Protein AF-Q9FUL2-F1 (afdb_monomer_lite)

Organism: Prunus avium (NCBI:txid42229)

InterPro domains:
  IPR005788 Protein disulfide-isomerase, thioredoxin-like domain [TIGR01126] (1-83)
  IPR011679 Endoplasmic reticulum resident protein 29, C-terminal [PF07749] (99-192)
  IPR011679 Endoplasmic reticulum resident protein 29, C-terminal [cd00238] (101-192)
  IPR013766 Thioredoxin domain [PF00085] (1-81)
  IPR013766 Thioredoxin domain [PS51352] (1-85)
  IPR036249 Thioredoxin-like superfamily [SSF52833] (1-86)
  IPR036356 Endoplasmic reticulum resident protein 29, C-terminal domain superfamily [G3DSA:1.20.1150.12] (98-196)
  IPR036356 Endoplasmic reticulum resident protein 29, C-terminal domain superfamily [SSF47933] (98-193)
  IPR051063 Protein Disulfide Isomerase [PTHR45672] (1-176)

Radius of gyration: 21.25 Å; chains: 1; bounding box: 51×31×60 Å

Secondary structure (DSSP, 8-state):
-EE-TT-HHHHHHHHHHHHHHHHTTT-TT-----EETTT-HHHHHHTT--SSSB-EE--TTSPPEE--S-SSHHHHHHHHHHHHT--B-TTSPBPTTTT--HHHHHHHHHHHHS-HHHHHHHHHHHHHHHHT--HHHHHHHHHHHHHHHHHHHH-TTHHHHHHHHHHHHHTS---HHHHHHHHHHHHHHHHHHTT-

Foldseek 3Di:
DAAAPPDPVCVVLVVLLVLLCQLCVVPPQDDRDYDPCVVVVVVCVVLVPPDPPWDWDDPPPDRIDGDPWDSGNQRSQVVCCVRVVAATDSNNAHDLCGLDDPVCLVLLLVLLPDDLVVNVVSLVVLVVVLVPDDDSNVVSSVLLNVLSVCCSVPHLCVLVVLLVVLVVVLVDDDDRVVSNVSSSSNSSSCSNVVSD

pLDDT: mean 94.97, std 5.83, range [38.78, 98.56]

Structure (mmCIF, N/CA/C/O backbone):
data_AF-Q9FUL2-F1
#
_entry.id   AF-Q9FUL2-F1
#
loop_
_atom_site.group_PDB
_atom_site.id
_atom_site.type_symbol
_atom_site.label_atom_id
_atom_site.label_alt_id
_atom_site.label_comp_id
_atom_site.label_asym_id
_atom_site.label_entity_id
_atom_site.l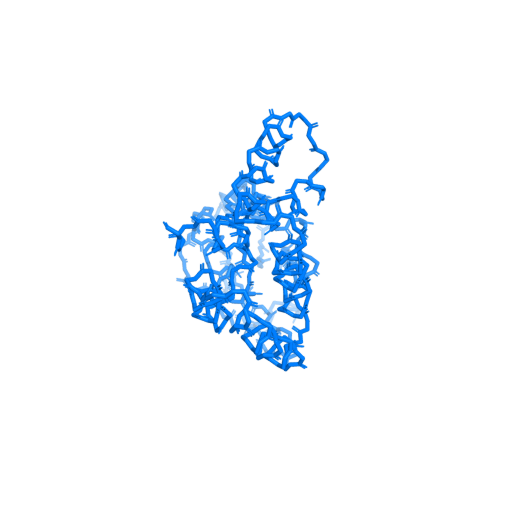abel_seq_id
_atom_site.pdbx_PDB_ins_code
_atom_site.Cartn_x
_atom_site.Cartn_y
_atom_site.Cartn_z
_atom_site.occupancy
_atom_site.B_iso_or_equiv
_atom_site.auth_seq_id
_atom_site.auth_comp_id
_atom_site.auth_asym_id
_atom_site.auth_atom_id
_atom_site.pdbx_PDB_model_num
ATOM 1 N N . GLU A 1 1 ? 12.579 -1.384 -15.206 1.00 97.06 1 GLU A N 1
ATOM 2 C CA . GLU A 1 1 ? 12.665 -1.511 -16.674 1.00 97.06 1 GLU A CA 1
ATOM 3 C C . GLU A 1 1 ? 14.111 -1.378 -17.130 1.00 97.06 1 GLU A C 1
ATOM 5 O O . GLU A 1 1 ? 14.753 -0.379 -16.838 1.00 97.06 1 GLU A O 1
ATOM 10 N N . PHE A 1 2 ? 14.626 -2.369 -17.847 1.00 98.31 2 PHE A N 1
ATOM 11 C CA . PHE A 1 2 ? 15.844 -2.230 -18.639 1.00 98.31 2 PHE A CA 1
ATOM 12 C C . PHE A 1 2 ? 15.426 -1.845 -20.058 1.00 98.31 2 PHE A C 1
ATOM 14 O O . PHE A 1 2 ? 14.729 -2.620 -20.721 1.00 98.31 2 PHE A O 1
ATOM 21 N N . TYR A 1 3 ? 15.798 -0.644 -20.495 1.00 98.38 3 TYR A N 1
ATOM 22 C CA . TYR A 1 3 ? 15.361 -0.057 -21.762 1.00 98.38 3 TYR A CA 1
ATOM 23 C C . TYR A 1 3 ? 16.545 0.355 -22.640 1.00 98.38 3 TYR A C 1
ATOM 25 O O . TYR A 1 3 ? 17.685 0.399 -22.182 1.00 98.38 3 TYR A O 1
ATOM 33 N N . ALA A 1 4 ? 16.248 0.695 -23.896 1.00 98.06 4 ALA A N 1
ATOM 34 C CA . ALA A 1 4 ? 17.170 1.382 -24.796 1.00 98.06 4 ALA A CA 1
ATOM 35 C C . ALA A 1 4 ? 16.468 2.584 -25.464 1.00 98.06 4 ALA A C 1
ATOM 37 O O . ALA A 1 4 ? 15.310 2.444 -25.877 1.00 98.06 4 ALA A O 1
ATOM 38 N N . PRO A 1 5 ? 17.127 3.751 -25.628 1.00 96.81 5 PRO A N 1
ATOM 39 C CA . PRO A 1 5 ? 16.504 4.968 -26.170 1.00 96.81 5 PRO A CA 1
ATOM 40 C C . PRO A 1 5 ? 15.946 4.840 -27.593 1.00 96.81 5 PRO A C 1
ATOM 42 O O . PRO A 1 5 ? 15.071 5.606 -27.995 1.00 96.81 5 PRO A O 1
ATOM 45 N N . TRP A 1 6 ? 16.451 3.893 -28.381 1.00 97.12 6 TRP A N 1
ATOM 46 C CA . TRP A 1 6 ? 16.014 3.647 -29.756 1.00 97.12 6 TRP A CA 1
ATOM 47 C C . TRP A 1 6 ? 14.892 2.603 -29.862 1.00 97.12 6 TRP A C 1
ATOM 49 O O . TRP A 1 6 ? 14.252 2.513 -30.908 1.00 97.12 6 TRP A O 1
ATOM 59 N N . CYS A 1 7 ? 14.600 1.847 -28.800 1.00 97.94 7 CYS A N 1
ATOM 60 C CA . CYS A 1 7 ? 13.628 0.757 -28.847 1.00 97.94 7 CYS A CA 1
ATOM 61 C C . CYS A 1 7 ? 12.180 1.281 -28.880 1.00 97.94 7 CYS A C 1
ATOM 63 O O . CYS A 1 7 ? 11.713 1.937 -27.946 1.00 97.94 7 CYS A O 1
ATOM 65 N N . GLY A 1 8 ? 11.441 0.955 -29.946 1.00 98.00 8 GLY A N 1
ATOM 66 C CA . GLY A 1 8 ? 10.037 1.351 -30.109 1.00 98.00 8 GLY A CA 1
ATOM 67 C C . GLY A 1 8 ? 9.116 0.797 -29.017 1.00 98.00 8 GLY A C 1
ATOM 68 O O . GLY A 1 8 ? 8.269 1.526 -28.507 1.00 98.00 8 GLY A O 1
ATOM 69 N N . HIS A 1 9 ? 9.325 -0.452 -28.587 1.00 97.38 9 HIS A N 1
ATOM 70 C CA . HIS A 1 9 ? 8.546 -1.056 -27.500 1.00 97.38 9 HIS A CA 1
ATOM 71 C C . HIS A 1 9 ? 8.803 -0.377 -26.147 1.00 97.38 9 HIS A C 1
ATOM 73 O O . HIS A 1 9 ? 7.862 -0.201 -25.380 1.00 97.38 9 HIS A O 1
ATOM 79 N N . CYS A 1 10 ? 10.039 0.060 -25.870 1.00 97.88 10 CYS A N 1
ATOM 80 C CA . CYS A 1 10 ? 10.353 0.855 -24.677 1.00 97.88 10 CYS A CA 1
ATOM 81 C C . CYS A 1 10 ? 9.621 2.199 -24.704 1.00 97.88 10 CYS A C 1
ATOM 83 O O . CYS A 1 10 ? 8.954 2.567 -23.743 1.00 97.88 10 CYS A O 1
ATOM 85 N N . LYS A 1 11 ? 9.677 2.909 -25.838 1.00 98.12 11 LYS A N 1
ATOM 86 C CA . LYS A 1 11 ? 8.962 4.184 -26.007 1.00 98.12 11 LYS A CA 1
ATOM 87 C C . LYS A 1 11 ? 7.454 4.028 -25.830 1.00 98.12 11 LYS A C 1
ATOM 89 O O . LYS A 1 11 ? 6.825 4.896 -25.239 1.00 98.12 11 LYS A O 1
ATOM 94 N N . SER A 1 12 ? 6.887 2.926 -26.321 1.00 98.12 12 SER A N 1
ATOM 95 C CA . SER A 1 12 ? 5.465 2.621 -26.149 1.00 98.12 12 SER A CA 1
ATOM 96 C C . SER A 1 12 ? 5.096 2.310 -24.696 1.00 98.12 12 SER A C 1
ATOM 98 O O . SER A 1 12 ? 3.980 2.612 -24.287 1.00 98.12 12 SER A O 1
ATOM 100 N N . LEU A 1 13 ? 6.003 1.698 -23.927 1.00 98.19 13 LEU A N 1
ATOM 101 C CA . LEU A 1 13 ? 5.770 1.324 -22.531 1.00 98.19 13 LEU A CA 1
ATOM 102 C C . LEU A 1 13 ? 5.947 2.501 -21.562 1.00 98.19 13 LEU A C 1
ATOM 104 O O . LEU A 1 13 ? 5.249 2.564 -20.550 1.00 98.19 13 LEU A O 1
ATOM 108 N N . ALA A 1 14 ? 6.853 3.433 -21.871 1.00 98.06 14 ALA A N 1
ATOM 109 C CA . ALA A 1 14 ? 7.241 4.522 -20.975 1.00 98.06 14 ALA A CA 1
ATOM 110 C C . ALA A 1 14 ? 6.053 5.300 -20.362 1.00 98.06 14 ALA A C 1
ATOM 112 O O . ALA A 1 14 ? 6.039 5.442 -19.139 1.00 98.06 14 ALA A O 1
ATOM 113 N N . PRO A 1 15 ? 5.006 5.710 -21.116 1.00 98.12 15 PRO A N 1
ATOM 114 C CA . PRO A 1 15 ? 3.866 6.421 -20.528 1.00 98.12 15 PRO A CA 1
ATOM 115 C C . PRO A 1 15 ? 3.093 5.591 -19.494 1.00 98.12 15 PRO A C 1
ATOM 117 O O . PRO A 1 15 ? 2.589 6.129 -18.510 1.00 98.12 15 PRO A O 1
ATOM 120 N N . THR A 1 16 ? 2.978 4.278 -19.700 1.00 98.50 16 THR A N 1
ATOM 121 C CA . THR A 1 16 ? 2.351 3.379 -18.723 1.00 98.50 16 THR A CA 1
ATOM 122 C C . THR A 1 16 ? 3.253 3.210 -17.507 1.00 98.50 16 THR A C 1
ATOM 124 O O . THR A 1 16 ? 2.785 3.309 -16.376 1.00 98.50 16 THR A O 1
ATOM 127 N N . TYR A 1 17 ? 4.557 3.038 -17.716 1.00 98.12 17 TYR A N 1
ATOM 128 C CA . TYR A 1 17 ? 5.521 2.848 -16.634 1.00 98.12 17 TYR A CA 1
ATOM 129 C C . TYR A 1 17 ? 5.652 4.092 -15.727 1.00 98.12 17 TYR A C 1
ATOM 131 O O . TYR A 1 17 ? 5.777 3.965 -14.509 1.00 98.12 17 TYR A O 1
ATOM 139 N N . GLU A 1 18 ? 5.508 5.304 -16.277 1.00 98.31 18 GLU A N 1
ATOM 140 C CA . GLU A 1 18 ? 5.398 6.554 -15.503 1.00 98.31 18 GLU A CA 1
ATOM 141 C C . GLU A 1 18 ? 4.134 6.604 -14.626 1.00 98.31 18 GLU A C 1
ATOM 143 O O . GLU A 1 18 ? 4.175 7.080 -13.484 1.00 98.31 18 GLU A O 1
ATOM 148 N N . LYS A 1 19 ? 3.003 6.080 -15.119 1.00 98.56 19 LYS A N 1
ATOM 149 C CA . LYS A 1 19 ? 1.779 5.950 -14.312 1.00 98.56 19 LYS A CA 1
ATOM 150 C C . LYS A 1 19 ? 1.971 4.953 -13.174 1.00 98.56 19 LYS A C 1
ATOM 152 O O . LYS A 1 19 ? 1.538 5.242 -12.064 1.00 98.56 19 LYS A O 1
ATOM 157 N N . VAL A 1 20 ? 2.679 3.845 -13.407 1.00 98.50 20 VAL A N 1
ATOM 158 C CA . VAL A 1 20 ? 3.046 2.887 -12.348 1.00 98.50 20 VAL A CA 1
ATOM 159 C C . VAL A 1 20 ? 3.897 3.576 -11.277 1.00 98.50 20 VAL A C 1
ATOM 161 O O . VAL A 1 20 ? 3.576 3.498 -10.092 1.00 98.50 20 VAL A O 1
ATOM 164 N N . ALA A 1 21 ? 4.927 4.332 -11.673 1.00 98.31 21 ALA A N 1
ATOM 165 C CA . ALA A 1 21 ? 5.736 5.116 -10.734 1.00 98.31 21 ALA A CA 1
ATOM 166 C C . ALA A 1 21 ? 4.886 6.110 -9.925 1.00 98.31 21 ALA A C 1
ATOM 168 O O . ALA A 1 21 ? 5.059 6.248 -8.714 1.00 98.31 21 ALA A O 1
ATOM 169 N N . THR A 1 22 ? 3.919 6.759 -10.575 1.00 97.94 22 THR A N 1
ATOM 170 C CA . THR A 1 22 ? 2.987 7.678 -9.911 1.00 97.94 22 THR A CA 1
ATOM 171 C C . THR A 1 22 ? 2.061 6.957 -8.933 1.00 97.94 22 THR A C 1
ATOM 173 O O . THR A 1 22 ? 1.817 7.480 -7.842 1.00 97.94 22 THR A O 1
ATOM 176 N N . ALA A 1 23 ? 1.564 5.771 -9.293 1.00 98.31 23 ALA A N 1
ATOM 177 C CA . ALA A 1 23 ? 0.666 4.981 -8.462 1.00 98.31 23 ALA A CA 1
ATOM 178 C C . ALA A 1 23 ? 1.338 4.568 -7.146 1.00 98.31 23 ALA A C 1
ATOM 180 O O . ALA A 1 23 ? 0.732 4.686 -6.086 1.00 98.31 23 ALA A O 1
ATOM 181 N N . PHE A 1 24 ? 2.615 4.182 -7.188 1.00 98.00 24 PHE A N 1
ATOM 182 C CA . PHE A 1 24 ? 3.358 3.705 -6.015 1.00 98.00 24 PHE A CA 1
ATOM 183 C C . PHE A 1 24 ? 4.221 4.765 -5.321 1.00 98.00 24 PHE A C 1
ATOM 185 O O . PHE A 1 24 ? 4.934 4.442 -4.378 1.00 98.00 24 PHE A O 1
ATOM 192 N N . LYS A 1 25 ? 4.126 6.044 -5.703 1.00 96.75 25 LYS A N 1
ATOM 193 C CA . LYS A 1 25 ? 4.980 7.125 -5.163 1.00 96.75 25 LYS A CA 1
ATOM 194 C C . LYS A 1 25 ? 4.942 7.301 -3.636 1.00 96.75 25 LYS A C 1
ATOM 196 O O . LYS A 1 25 ? 5.836 7.924 -3.077 1.00 96.75 25 LYS A O 1
ATOM 201 N N . LEU A 1 26 ? 3.868 6.850 -2.983 1.00 95.62 26 LEU A N 1
ATOM 202 C CA . LEU A 1 26 ? 3.672 6.944 -1.530 1.00 95.62 26 LEU A CA 1
ATOM 203 C C . LEU A 1 26 ? 4.014 5.633 -0.797 1.00 95.62 26 LEU A C 1
ATOM 205 O O . LEU A 1 26 ? 3.928 5.588 0.428 1.00 95.62 26 LEU A O 1
ATOM 209 N N . GLU A 1 27 ? 4.396 4.576 -1.518 1.00 94.94 27 GLU A N 1
ATOM 210 C CA . GLU A 1 27 ? 4.868 3.324 -0.926 1.00 94.94 27 GLU A CA 1
ATOM 211 C C . GLU A 1 27 ? 6.384 3.373 -0.729 1.00 94.94 27 GLU A C 1
ATOM 213 O O . GLU A 1 27 ? 7.153 3.101 -1.644 1.00 94.94 27 GLU A O 1
ATOM 218 N N . GLU A 1 28 ? 6.831 3.668 0.492 1.00 90.94 28 GLU A N 1
ATOM 219 C CA . GLU A 1 28 ? 8.264 3.749 0.829 1.00 90.94 28 GLU A CA 1
ATOM 220 C C . GLU A 1 28 ? 9.035 2.444 0.545 1.00 90.94 28 GLU A C 1
ATOM 222 O O . GLU A 1 28 ? 10.245 2.462 0.328 1.00 90.94 28 GLU A O 1
ATOM 227 N N . GLY A 1 29 ? 8.338 1.302 0.548 1.00 91.62 29 GLY A N 1
ATOM 228 C CA . GLY A 1 29 ? 8.909 -0.018 0.268 1.00 91.62 29 GLY A CA 1
ATOM 229 C C . GLY A 1 29 ? 8.971 -0.396 -1.214 1.00 91.62 29 GLY A C 1
ATOM 230 O O . GLY A 1 29 ? 9.460 -1.483 -1.523 1.00 91.62 29 GLY A O 1
ATOM 231 N N . VAL A 1 30 ? 8.475 0.452 -2.121 1.00 96.19 30 VAL A N 1
ATOM 232 C CA . VAL A 1 30 ? 8.390 0.164 -3.558 1.00 96.19 30 VAL A CA 1
ATOM 233 C C . VAL A 1 30 ? 9.182 1.205 -4.341 1.00 96.19 30 VAL A C 1
ATOM 235 O O . VAL A 1 30 ? 8.947 2.404 -4.234 1.00 96.19 30 VAL A O 1
ATOM 238 N N . VAL A 1 31 ? 10.103 0.737 -5.184 1.00 97.00 31 VAL A N 1
ATOM 239 C CA . VAL A 1 31 ? 10.883 1.595 -6.082 1.00 97.00 31 VAL A CA 1
ATOM 240 C C . VAL A 1 31 ? 10.600 1.198 -7.521 1.00 97.00 31 VAL A C 1
ATOM 242 O O . VAL A 1 31 ? 10.884 0.074 -7.934 1.00 97.00 31 VAL A O 1
ATOM 245 N N . ILE A 1 32 ? 10.075 2.143 -8.299 1.00 98.06 32 ILE A N 1
ATOM 246 C CA . ILE A 1 32 ? 9.893 1.988 -9.742 1.00 98.06 32 ILE A CA 1
ATOM 247 C C . ILE A 1 32 ? 11.056 2.685 -10.437 1.00 98.06 32 ILE A C 1
ATOM 249 O O . ILE A 1 32 ? 11.206 3.901 -10.346 1.00 98.06 32 ILE A O 1
ATOM 253 N N . ALA A 1 33 ? 11.899 1.903 -11.107 1.00 97.38 33 ALA A N 1
ATOM 254 C CA . ALA A 1 33 ? 13.117 2.400 -11.739 1.00 97.38 33 ALA A CA 1
ATOM 255 C C . ALA A 1 33 ? 13.229 1.950 -13.196 1.00 97.38 33 ALA A C 1
ATOM 257 O O . ALA A 1 33 ? 12.751 0.868 -13.573 1.00 97.38 33 ALA A O 1
ATOM 258 N N . ASN A 1 34 ? 13.911 2.765 -13.997 1.00 96.88 34 ASN A N 1
ATOM 259 C CA . ASN A 1 34 ? 14.368 2.416 -15.332 1.00 96.88 34 ASN A CA 1
ATOM 260 C C . ASN A 1 34 ? 15.893 2.593 -15.461 1.00 96.88 34 ASN A C 1
ATOM 262 O O . ASN A 1 34 ? 16.513 3.358 -14.724 1.00 96.88 34 ASN A O 1
ATOM 266 N N . LEU A 1 35 ? 16.505 1.833 -16.367 1.00 97.56 35 LEU A N 1
ATOM 267 C CA . LEU A 1 35 ? 17.935 1.873 -16.662 1.00 97.56 35 LEU A CA 1
ATOM 268 C C . LEU A 1 35 ? 18.150 1.739 -18.169 1.00 97.56 35 LEU A C 1
ATOM 270 O O . LEU A 1 35 ? 17.656 0.787 -18.776 1.00 97.56 35 LEU A O 1
ATOM 274 N N . ASP A 1 36 ? 18.937 2.650 -18.741 1.00 98.06 36 ASP A N 1
ATOM 275 C CA . ASP A 1 36 ? 19.436 2.538 -20.112 1.00 98.06 36 ASP A CA 1
ATOM 276 C C . ASP A 1 36 ? 20.481 1.414 -20.195 1.00 98.06 36 ASP A C 1
ATOM 278 O O . ASP A 1 36 ? 21.670 1.606 -19.934 1.00 98.06 36 ASP A O 1
ATOM 282 N N . ALA A 1 37 ? 20.026 0.211 -20.514 1.00 97.75 37 ALA A N 1
ATOM 283 C CA . ALA A 1 37 ? 20.867 -0.977 -20.564 1.00 97.75 37 ALA A CA 1
ATOM 284 C C . ALA A 1 37 ? 21.693 -1.083 -21.856 1.00 97.75 37 ALA A C 1
ATOM 286 O O . ALA A 1 37 ? 22.629 -1.878 -21.900 1.00 97.75 37 ALA A O 1
ATOM 287 N N . ASP A 1 38 ? 21.409 -0.262 -22.872 1.00 96.81 38 ASP A N 1
ATOM 288 C CA . ASP A 1 38 ? 22.286 -0.127 -24.042 1.00 96.81 38 ASP A CA 1
ATOM 289 C C . ASP A 1 38 ? 23.543 0.683 -23.689 1.00 96.81 38 ASP A C 1
ATOM 291 O O . ASP A 1 38 ? 24.657 0.356 -24.108 1.00 96.81 38 ASP A O 1
ATOM 295 N N . LYS A 1 39 ? 23.383 1.698 -22.829 1.00 98.06 39 LYS A N 1
ATOM 296 C CA . LYS A 1 39 ? 24.499 2.459 -22.256 1.00 98.06 39 LYS A CA 1
ATOM 297 C C . LYS A 1 39 ? 25.256 1.685 -21.168 1.00 98.06 39 LYS A C 1
ATOM 299 O O . LYS A 1 39 ? 26.483 1.739 -21.134 1.00 98.06 39 LYS A O 1
ATOM 304 N N . TYR A 1 40 ? 24.554 0.988 -20.273 1.00 97.62 40 TYR A N 1
ATOM 305 C CA . TYR A 1 40 ? 25.137 0.292 -19.113 1.00 97.62 40 TYR A CA 1
ATOM 306 C C . TYR A 1 40 ? 25.205 -1.232 -19.315 1.00 97.62 40 TYR A C 1
ATOM 308 O O . TYR A 1 40 ? 24.560 -1.997 -18.594 1.00 97.62 40 TYR A O 1
ATOM 316 N N . LYS A 1 41 ? 26.011 -1.672 -20.290 1.00 95.88 41 LYS A N 1
ATOM 317 C CA . LYS A 1 41 ? 26.081 -3.074 -20.747 1.00 95.88 41 LYS A CA 1
ATOM 318 C C . LYS A 1 41 ? 26.525 -4.068 -19.674 1.00 95.88 41 LYS A C 1
ATOM 320 O O . LYS A 1 41 ? 25.891 -5.106 -19.542 1.00 95.88 41 LYS A O 1
ATOM 325 N N . ASP A 1 42 ? 27.518 -3.726 -18.853 1.00 97.12 42 ASP A N 1
ATOM 326 C CA . ASP A 1 42 ? 27.986 -4.608 -17.769 1.00 97.12 42 ASP A CA 1
ATOM 327 C C . ASP A 1 42 ? 26.857 -4.935 -16.776 1.00 97.12 42 ASP A C 1
ATOM 329 O O . ASP A 1 42 ? 26.742 -6.048 -16.263 1.00 97.12 42 ASP A O 1
ATOM 333 N N . LEU A 1 43 ? 25.982 -3.956 -16.513 1.00 95.38 43 LEU A N 1
ATOM 334 C CA . LEU A 1 43 ? 24.839 -4.134 -15.622 1.00 95.38 43 LEU A CA 1
ATOM 335 C C . LEU A 1 43 ? 23.708 -4.914 -16.303 1.00 95.38 43 LEU A C 1
ATOM 337 O O . LEU A 1 43 ? 23.029 -5.701 -15.646 1.00 95.38 43 LEU A O 1
ATOM 341 N N . ALA A 1 44 ? 23.527 -4.716 -17.610 1.00 96.25 44 ALA A N 1
ATOM 342 C CA . ALA A 1 44 ? 22.608 -5.497 -18.430 1.00 96.25 44 ALA A CA 1
ATOM 343 C C . ALA A 1 44 ? 23.010 -6.984 -18.447 1.00 96.25 44 ALA A C 1
ATOM 345 O O . ALA A 1 44 ? 22.173 -7.839 -18.163 1.00 96.25 44 ALA A O 1
ATOM 346 N N . GLU A 1 45 ? 24.291 -7.287 -18.680 1.00 96.06 45 GLU A N 1
ATOM 347 C CA . GLU A 1 45 ? 24.843 -8.646 -18.656 1.00 96.06 45 GLU A CA 1
ATOM 348 C C . GLU A 1 45 ? 24.706 -9.280 -17.270 1.00 96.06 45 GLU A C 1
ATOM 350 O O . GLU A 1 45 ? 24.169 -10.382 -17.152 1.00 96.06 45 GLU A O 1
ATOM 355 N N . LYS A 1 46 ? 25.077 -8.550 -16.206 1.00 95.12 46 LYS A N 1
ATOM 356 C CA . LYS A 1 46 ? 24.927 -9.009 -14.816 1.00 95.12 46 LYS A CA 1
ATOM 357 C C . LYS A 1 46 ? 23.504 -9.474 -14.493 1.00 95.12 46 LYS A C 1
ATOM 359 O O . LYS A 1 46 ? 23.332 -10.416 -13.724 1.00 95.12 46 LYS A O 1
ATOM 364 N N . TYR A 1 47 ? 22.488 -8.804 -15.037 1.00 95.38 47 TYR A N 1
ATOM 365 C CA . TYR A 1 47 ? 21.084 -9.155 -14.812 1.00 95.38 47 TYR A CA 1
ATOM 366 C C . TYR A 1 47 ? 20.467 -10.005 -15.934 1.00 95.38 47 TYR A C 1
ATOM 368 O O . TYR A 1 47 ? 19.257 -10.239 -15.909 1.00 95.38 47 TYR A O 1
ATOM 376 N N . GLY A 1 48 ? 21.265 -10.490 -16.889 1.00 95.44 48 GLY A N 1
ATOM 377 C CA . GLY A 1 48 ? 20.812 -11.375 -17.965 1.00 95.44 48 GLY A CA 1
ATOM 378 C C . GLY A 1 48 ? 19.868 -10.707 -18.968 1.00 95.44 48 GLY A C 1
ATOM 379 O O . GLY A 1 48 ? 18.943 -11.344 -19.464 1.00 95.44 48 GLY A O 1
ATOM 380 N N . VAL A 1 49 ? 20.044 -9.415 -19.244 1.00 96.81 49 VAL A N 1
ATOM 381 C CA . VAL A 1 49 ? 19.218 -8.670 -20.203 1.00 96.81 49 VAL A CA 1
ATOM 382 C C . VAL A 1 49 ? 19.671 -8.985 -21.631 1.00 96.81 49 VAL A C 1
ATOM 384 O O . VAL A 1 49 ? 20.730 -8.542 -22.064 1.00 96.81 49 VAL A O 1
ATOM 387 N N . SER A 1 50 ? 18.847 -9.726 -22.374 1.00 94.12 50 SER A N 1
ATOM 388 C CA . SER A 1 50 ? 19.110 -10.132 -23.767 1.00 94.12 50 SER A CA 1
ATOM 389 C C . SER A 1 50 ? 18.273 -9.376 -24.808 1.00 94.12 50 SER A C 1
ATOM 391 O O . SER A 1 50 ? 18.503 -9.515 -26.009 1.00 94.12 50 SER A O 1
ATOM 393 N N . GLY A 1 51 ? 17.313 -8.556 -24.370 1.00 95.88 51 GLY A N 1
ATOM 394 C CA . GLY A 1 51 ? 16.435 -7.777 -25.241 1.00 95.88 51 GLY A CA 1
ATOM 395 C C . GLY A 1 51 ? 15.695 -6.662 -24.503 1.00 95.88 51 GLY A C 1
ATOM 396 O O . GLY A 1 51 ? 15.725 -6.576 -23.273 1.00 95.88 51 GLY A O 1
ATOM 397 N N . PHE A 1 52 ? 15.014 -5.795 -25.258 1.00 97.25 52 PHE A N 1
ATOM 398 C CA . PHE A 1 52 ? 14.354 -4.604 -24.715 1.00 97.25 52 PHE A CA 1
ATOM 399 C C . PHE A 1 52 ? 12.857 -4.511 -25.068 1.00 97.25 52 PHE A C 1
ATOM 401 O O . PHE A 1 52 ? 12.478 -4.808 -26.203 1.00 97.25 52 PHE A O 1
ATOM 408 N N . PRO A 1 53 ? 12.012 -4.004 -24.148 1.00 97.31 53 PRO A N 1
ATOM 409 C CA . PRO A 1 53 ? 12.312 -3.825 -22.728 1.00 97.31 53 PRO A CA 1
ATOM 410 C C . PRO A 1 53 ? 12.394 -5.182 -22.017 1.00 97.31 53 PRO A C 1
ATOM 412 O O . PRO A 1 53 ? 11.624 -6.094 -22.327 1.00 97.31 53 PRO A O 1
ATOM 415 N N . THR A 1 54 ? 13.280 -5.278 -21.026 1.00 97.88 54 THR A N 1
ATOM 416 C CA . THR A 1 54 ? 13.275 -6.365 -20.035 1.00 97.88 54 THR A CA 1
ATOM 417 C C . THR A 1 54 ? 12.766 -5.816 -18.707 1.00 97.88 54 THR A C 1
ATOM 419 O O . THR A 1 54 ? 13.231 -4.783 -18.218 1.00 97.88 54 THR A O 1
ATOM 422 N N . LEU A 1 55 ? 11.790 -6.492 -18.109 1.00 98.19 55 LEU A N 1
ATOM 423 C CA . LEU A 1 55 ? 11.171 -6.090 -16.850 1.00 98.19 55 LEU A CA 1
ATOM 424 C C . LEU A 1 55 ? 11.557 -7.100 -15.772 1.00 98.19 55 LEU A C 1
ATOM 426 O O . LEU A 1 55 ? 11.448 -8.305 -15.983 1.00 98.19 55 LEU A O 1
ATOM 430 N N . LYS A 1 56 ? 12.036 -6.605 -14.630 1.00 97.56 56 LYS A N 1
ATOM 431 C CA . LYS A 1 56 ? 12.430 -7.438 -13.491 1.00 97.56 56 LYS A CA 1
ATOM 432 C C . LYS A 1 56 ? 11.914 -6.838 -12.192 1.00 97.56 56 LYS A C 1
ATOM 434 O O . LYS A 1 56 ? 11.885 -5.613 -12.054 1.00 97.56 56 LYS A O 1
ATOM 439 N N . PHE A 1 57 ? 11.541 -7.707 -11.263 1.00 97.62 57 PHE A N 1
ATOM 440 C CA . PHE A 1 57 ? 11.172 -7.369 -9.895 1.00 97.62 57 PHE A CA 1
ATOM 441 C C . PHE A 1 57 ? 12.304 -7.765 -8.953 1.00 97.62 57 PHE A C 1
ATOM 443 O O . PHE A 1 57 ? 12.858 -8.852 -9.075 1.00 97.62 57 PHE A O 1
ATOM 450 N N . PHE A 1 58 ? 12.648 -6.889 -8.013 1.00 96.44 58 PHE A N 1
ATOM 451 C CA . PHE A 1 58 ? 13.736 -7.110 -7.061 1.00 96.44 58 PHE A CA 1
ATOM 452 C C . PHE A 1 58 ? 13.163 -7.126 -5.639 1.00 96.44 58 PHE A C 1
ATOM 454 O O . PHE A 1 58 ? 13.005 -6.061 -5.036 1.00 96.44 58 PHE A O 1
ATOM 461 N N . PRO A 1 59 ? 12.826 -8.306 -5.085 1.00 93.88 59 PRO A N 1
ATOM 462 C CA . PRO A 1 59 ? 12.399 -8.401 -3.700 1.00 93.88 59 PRO A CA 1
ATOM 463 C C . PRO A 1 59 ? 13.551 -8.035 -2.757 1.00 93.88 59 PRO A C 1
ATOM 465 O O . PRO A 1 59 ? 14.726 -8.275 -3.042 1.00 93.88 59 PRO A O 1
ATOM 468 N N . LYS A 1 60 ? 13.216 -7.499 -1.581 1.00 88.69 60 LYS A N 1
ATOM 469 C CA . LYS A 1 60 ? 14.211 -7.151 -0.560 1.00 88.69 60 LYS A CA 1
ATOM 470 C C . LYS A 1 60 ? 15.090 -8.363 -0.225 1.00 88.69 60 LYS A C 1
ATOM 472 O O . LYS A 1 60 ? 14.577 -9.415 0.149 1.00 88.69 60 LYS A O 1
ATOM 477 N N . ASN A 1 61 ? 16.408 -8.177 -0.313 1.00 87.25 61 ASN A N 1
ATOM 478 C CA . ASN A 1 61 ? 17.432 -9.186 -0.014 1.00 87.25 61 ASN A CA 1
ATOM 479 C C . ASN A 1 61 ? 17.334 -10.478 -0.853 1.00 87.25 61 ASN A C 1
ATOM 481 O O . ASN A 1 61 ? 17.794 -11.526 -0.406 1.00 87.25 61 ASN A O 1
ATOM 485 N N . LYS A 1 62 ? 16.729 -10.423 -2.044 1.00 90.19 62 LYS A N 1
ATOM 486 C CA . LYS A 1 62 ? 16.648 -11.552 -2.980 1.00 90.19 62 LYS A CA 1
ATOM 487 C C . LYS A 1 62 ? 17.149 -11.140 -4.362 1.00 90.19 62 LYS A C 1
ATOM 489 O O . LYS A 1 62 ? 17.259 -9.953 -4.666 1.00 90.19 62 LYS A O 1
ATOM 494 N N . GLU A 1 63 ? 17.463 -12.133 -5.185 1.00 91.00 63 GLU A N 1
ATOM 495 C CA . GLU A 1 63 ? 17.794 -11.905 -6.590 1.00 91.00 63 GLU A CA 1
ATOM 496 C C . GLU A 1 63 ? 16.580 -11.392 -7.371 1.00 91.00 63 GLU A C 1
ATOM 498 O O . GLU A 1 63 ? 15.430 -11.616 -6.989 1.00 91.00 63 GLU A O 1
ATOM 503 N N . GLY A 1 64 ? 16.855 -10.671 -8.459 1.00 92.31 64 GLY A N 1
ATOM 504 C CA . GLY A 1 64 ? 15.812 -10.156 -9.333 1.00 92.31 64 GLY A CA 1
ATOM 505 C C . GLY A 1 64 ? 15.166 -11.272 -10.145 1.00 92.31 64 GLY A C 1
ATOM 506 O O . GLY A 1 64 ? 15.862 -12.052 -10.790 1.00 92.31 64 GLY A O 1
ATOM 507 N N . GLU A 1 65 ? 13.841 -11.305 -10.163 1.00 94.50 65 GLU A N 1
ATOM 508 C CA . GLU A 1 65 ? 13.049 -12.228 -10.975 1.00 94.50 65 GLU A CA 1
ATOM 509 C C . GLU A 1 65 ? 12.477 -11.518 -12.205 1.00 94.50 65 GLU A C 1
ATOM 511 O O . GLU A 1 65 ? 12.249 -10.305 -12.193 1.00 94.50 65 GLU A O 1
ATOM 516 N N . GLU A 1 66 ? 12.265 -12.257 -13.292 1.00 95.38 66 GLU A N 1
ATOM 517 C CA . GLU A 1 66 ? 11.632 -11.702 -14.489 1.00 95.38 66 GLU A CA 1
ATOM 518 C C . GLU A 1 66 ? 10.146 -11.443 -14.268 1.00 95.38 66 GLU A C 1
ATOM 520 O O . GLU A 1 66 ? 9.427 -12.249 -13.680 1.00 95.38 66 GLU A O 1
ATOM 525 N N . TYR A 1 67 ? 9.681 -10.302 -14.772 1.00 97.00 67 TYR A N 1
ATOM 526 C CA . TYR A 1 67 ? 8.264 -9.984 -14.817 1.00 97.00 67 TYR A CA 1
ATOM 527 C C . TYR A 1 67 ? 7.661 -10.517 -16.119 1.00 97.00 67 TYR A C 1
ATOM 529 O O . TYR A 1 67 ? 7.986 -10.033 -17.206 1.00 97.00 67 TYR A O 1
ATOM 537 N N . GLY A 1 68 ? 6.772 -11.503 -15.990 1.00 93.94 68 GLY A N 1
ATOM 538 C CA . GLY A 1 68 ? 6.074 -12.143 -17.110 1.00 93.94 68 GLY A CA 1
ATOM 539 C C . GLY A 1 68 ? 4.613 -11.719 -17.294 1.00 93.94 68 GLY A C 1
ATOM 540 O O . GLY A 1 68 ? 3.915 -12.336 -18.093 1.00 93.94 68 GLY A O 1
ATOM 541 N N . GLY A 1 69 ? 4.129 -10.726 -16.538 1.00 96.12 69 GLY A N 1
ATOM 542 C CA . GLY A 1 69 ? 2.744 -10.251 -16.622 1.00 96.12 69 GLY A CA 1
ATOM 543 C C . GLY A 1 69 ? 2.473 -9.352 -17.834 1.00 96.12 69 GLY A C 1
ATOM 544 O O . GLY A 1 69 ? 3.375 -9.027 -18.615 1.00 96.12 69 GLY A O 1
ATOM 545 N N . GLY A 1 70 ? 1.215 -8.926 -17.974 1.00 97.50 70 GLY A N 1
ATOM 546 C CA . GLY A 1 70 ? 0.810 -7.953 -18.989 1.00 97.50 70 GLY A CA 1
ATOM 547 C C . GLY A 1 70 ? 1.457 -6.580 -18.777 1.00 97.50 70 GLY A C 1
ATOM 548 O O . GLY A 1 70 ? 2.096 -6.316 -17.760 1.00 97.50 70 GLY A O 1
ATOM 549 N N . ARG A 1 71 ? 1.394 -5.709 -19.783 1.00 97.44 71 ARG A N 1
ATOM 550 C CA . ARG A 1 71 ? 2.094 -4.408 -19.770 1.00 97.44 71 ARG A CA 1
ATOM 551 C C . ARG A 1 71 ? 1.143 -3.223 -19.646 1.00 97.44 71 ARG A C 1
ATOM 553 O O . ARG A 1 71 ? 1.571 -2.086 -19.859 1.00 97.44 71 ARG A O 1
ATOM 560 N N . ASP A 1 72 ? -0.109 -3.490 -19.297 1.00 98.00 72 ASP A N 1
ATOM 561 C CA . ASP A 1 72 ? -1.073 -2.457 -18.962 1.00 98.00 72 ASP A CA 1
ATOM 562 C C . ASP A 1 72 ? -0.856 -1.981 -17.519 1.00 98.00 72 ASP A C 1
ATOM 564 O O . ASP A 1 72 ? -0.154 -2.611 -16.722 1.00 98.00 72 ASP A O 1
ATOM 568 N N . LEU A 1 73 ? -1.405 -0.811 -17.187 1.00 98.50 73 LEU A N 1
ATOM 569 C CA . LEU A 1 73 ? -1.201 -0.191 -15.875 1.00 98.50 73 LEU A CA 1
ATOM 570 C C . LEU A 1 73 ? -1.690 -1.108 -14.750 1.00 98.50 73 LEU A C 1
ATOM 572 O O . LEU A 1 73 ? -1.007 -1.272 -13.742 1.00 98.50 73 LEU A O 1
ATOM 576 N N . GLU A 1 74 ? -2.865 -1.694 -14.939 1.00 98.19 74 GLU A N 1
ATOM 577 C CA . GLU A 1 74 ? -3.533 -2.549 -13.969 1.00 98.19 74 GLU A CA 1
ATOM 578 C C . GLU A 1 74 ? -2.726 -3.825 -13.692 1.00 98.19 74 GLU A C 1
ATOM 580 O O . GLU A 1 74 ? -2.549 -4.167 -12.526 1.00 98.19 74 GLU A O 1
ATOM 585 N N . ASP A 1 75 ? -2.127 -4.450 -14.715 1.00 98.50 75 ASP A N 1
ATOM 586 C CA . ASP A 1 75 ? -1.285 -5.645 -14.542 1.00 98.50 75 ASP A CA 1
ATOM 587 C C . ASP A 1 75 ? -0.078 -5.367 -13.634 1.00 98.50 75 ASP A C 1
ATOM 589 O O . ASP A 1 75 ? 0.235 -6.140 -12.724 1.00 98.50 75 ASP A O 1
ATOM 593 N N . PHE A 1 76 ? 0.597 -4.232 -13.850 1.00 98.56 76 PHE A N 1
ATOM 594 C CA . PHE A 1 76 ? 1.713 -3.820 -13.001 1.00 98.56 76 PHE A CA 1
ATOM 595 C C . PHE A 1 76 ? 1.261 -3.520 -11.577 1.00 98.56 76 PHE A C 1
ATOM 597 O O . PHE A 1 76 ? 1.937 -3.905 -10.622 1.00 98.56 76 PHE A O 1
ATOM 604 N N . VAL A 1 77 ? 0.144 -2.805 -11.432 1.00 98.56 77 VAL A N 1
ATOM 605 C CA . VAL A 1 77 ? -0.402 -2.433 -10.126 1.00 98.56 77 VAL A CA 1
ATOM 606 C C . VAL A 1 77 ? -0.763 -3.675 -9.323 1.00 98.56 77 VAL A C 1
ATOM 608 O O . VAL A 1 77 ? -0.358 -3.781 -8.165 1.00 98.56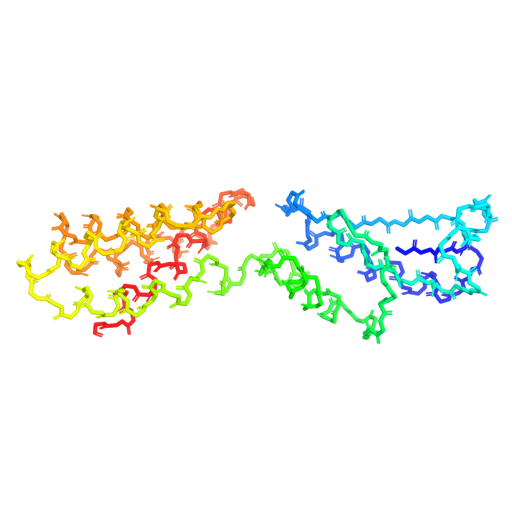 77 VAL A O 1
ATOM 611 N N . ASP A 1 78 ? -1.450 -4.634 -9.933 1.00 98.19 78 ASP A N 1
ATOM 612 C CA . ASP A 1 78 ? -1.838 -5.879 -9.279 1.00 98.19 78 ASP A CA 1
ATOM 613 C C . ASP A 1 78 ? -0.614 -6.708 -8.883 1.00 98.19 78 ASP A C 1
ATOM 615 O O . ASP A 1 78 ? -0.501 -7.115 -7.724 1.00 98.19 78 ASP A O 1
ATOM 619 N N . PHE A 1 79 ? 0.357 -6.865 -9.789 1.00 98.25 79 PHE A N 1
ATOM 620 C CA . PHE A 1 79 ? 1.596 -7.585 -9.496 1.00 98.25 79 PHE A CA 1
ATOM 621 C C . PHE A 1 79 ? 2.381 -6.957 -8.335 1.00 98.25 79 PHE A C 1
ATOM 623 O O . PHE A 1 79 ? 2.837 -7.664 -7.435 1.00 98.25 79 PHE A O 1
ATOM 630 N N . ILE A 1 80 ? 2.549 -5.631 -8.331 1.00 97.50 80 ILE A N 1
ATOM 631 C CA . ILE A 1 80 ? 3.293 -4.934 -7.273 1.00 97.50 80 ILE A CA 1
ATOM 632 C C . ILE A 1 80 ? 2.534 -5.021 -5.947 1.00 97.50 80 ILE A C 1
ATOM 634 O O . ILE A 1 80 ? 3.150 -5.298 -4.919 1.00 97.50 80 ILE A O 1
ATOM 638 N N . ASN A 1 81 ? 1.209 -4.841 -5.954 1.00 96.88 81 ASN A N 1
ATOM 639 C CA . ASN A 1 81 ? 0.387 -5.007 -4.756 1.00 96.88 81 ASN A CA 1
ATOM 640 C C . ASN A 1 81 ? 0.559 -6.405 -4.149 1.00 96.88 81 ASN A C 1
ATOM 642 O O . ASN A 1 81 ? 0.791 -6.525 -2.945 1.00 96.88 81 ASN A O 1
ATOM 646 N N . GLU A 1 82 ? 0.507 -7.452 -4.975 1.00 95.12 82 GLU A N 1
ATOM 647 C CA . GLU A 1 82 ? 0.690 -8.837 -4.539 1.00 95.12 82 GLU A CA 1
ATOM 648 C C . GLU A 1 82 ? 2.095 -9.074 -3.966 1.00 95.12 82 GLU A C 1
ATOM 650 O O . GLU A 1 82 ? 2.245 -9.569 -2.848 1.00 95.12 82 GLU A O 1
ATOM 655 N N . LYS A 1 83 ? 3.139 -8.684 -4.704 1.00 94.56 83 LYS A N 1
ATOM 656 C CA . LYS A 1 83 ? 4.535 -8.956 -4.332 1.00 94.56 83 LYS A CA 1
ATOM 657 C C . LYS A 1 83 ? 5.041 -8.100 -3.174 1.00 94.56 83 LYS A C 1
ATOM 659 O O . LYS A 1 83 ? 5.974 -8.510 -2.481 1.00 94.56 83 LYS A O 1
ATOM 664 N N . SER A 1 84 ? 4.468 -6.915 -2.973 1.00 92.19 84 SER A N 1
ATOM 665 C CA . SER A 1 84 ? 4.892 -5.958 -1.944 1.00 92.19 84 SER A CA 1
ATOM 666 C C . SER A 1 84 ? 3.931 -5.859 -0.758 1.00 92.19 84 SER A C 1
ATOM 668 O O . SER A 1 84 ? 4.245 -5.160 0.204 1.00 92.19 84 SER A O 1
ATOM 670 N N . GLY A 1 85 ? 2.787 -6.552 -0.787 1.00 91.06 85 GLY A N 1
ATOM 671 C CA . GLY A 1 85 ? 1.779 -6.477 0.274 1.00 91.06 85 GLY A CA 1
ATOM 672 C C . GLY A 1 85 ? 1.134 -5.093 0.394 1.00 91.06 85 GLY A C 1
ATOM 673 O O . GLY A 1 85 ? 0.744 -4.681 1.488 1.00 91.06 85 GLY A O 1
ATOM 674 N N . THR A 1 86 ? 1.067 -4.354 -0.715 1.00 93.62 86 THR A N 1
ATOM 675 C CA . THR A 1 86 ? 0.449 -3.025 -0.802 1.00 93.62 86 THR A CA 1
ATOM 676 C C . THR A 1 86 ? -0.952 -3.140 -1.414 1.00 93.62 86 THR A C 1
ATOM 678 O O . THR A 1 86 ? -1.456 -4.234 -1.674 1.00 93.62 86 THR A O 1
ATOM 681 N N . SER A 1 87 ? -1.681 -2.030 -1.527 1.00 96.69 87 SER A N 1
ATOM 682 C CA . SER A 1 87 ? -3.072 -2.053 -2.002 1.00 96.69 87 SER A CA 1
ATOM 683 C C . SER A 1 87 ? -3.460 -0.724 -2.641 1.00 96.69 87 SER A C 1
ATOM 685 O O . SER A 1 87 ? -4.317 -0.015 -2.111 1.00 96.69 87 SER A O 1
ATOM 687 N N . ARG A 1 88 ? -2.828 -0.383 -3.766 1.00 97.69 88 ARG A N 1
ATOM 688 C CA . ARG A 1 88 ? -3.111 0.833 -4.546 1.00 97.69 88 ARG A CA 1
ATOM 689 C C . ARG A 1 88 ? -3.881 0.552 -5.826 1.00 97.69 88 ARG A C 1
ATOM 691 O O . ARG A 1 88 ? -3.778 -0.535 -6.376 1.00 97.69 88 ARG A O 1
ATOM 698 N N . ASP A 1 89 ? -4.642 1.535 -6.292 1.00 97.62 89 ASP A N 1
ATOM 699 C CA . ASP A 1 89 ? -5.202 1.547 -7.644 1.00 97.62 89 ASP A CA 1
ATOM 700 C C . ASP A 1 89 ? -4.265 2.259 -8.643 1.00 97.62 89 ASP A C 1
ATOM 702 O O . ASP A 1 89 ? -3.247 2.846 -8.267 1.00 97.62 89 ASP A O 1
ATOM 706 N N . GLY A 1 90 ? -4.626 2.260 -9.931 1.00 96.94 90 GLY A N 1
ATOM 707 C CA . GLY A 1 90 ? -3.863 2.948 -10.984 1.00 96.94 90 GLY A CA 1
ATOM 708 C C . GLY A 1 90 ? -3.777 4.476 -10.835 1.00 96.94 90 GLY A C 1
ATOM 709 O O . GLY A 1 90 ? -3.003 5.121 -11.540 1.00 96.94 90 GLY A O 1
ATOM 710 N N . LYS A 1 91 ? -4.539 5.079 -9.914 1.00 96.31 91 LYS A N 1
ATOM 711 C CA . LYS A 1 91 ? -4.467 6.508 -9.567 1.00 96.31 91 LYS A CA 1
ATOM 712 C C . LYS A 1 91 ? -3.581 6.759 -8.340 1.00 96.31 91 LYS A C 1
ATOM 714 O O . LYS A 1 91 ? -3.404 7.912 -7.943 1.00 96.31 91 LYS A O 1
ATOM 719 N N . GLY A 1 92 ? -3.025 5.704 -7.746 1.00 96.75 92 GLY A N 1
ATOM 720 C CA . GLY A 1 92 ? -2.207 5.750 -6.540 1.00 96.75 92 GLY A CA 1
ATOM 721 C C . GLY A 1 92 ? -2.997 5.929 -5.249 1.00 96.75 92 GLY A C 1
ATOM 722 O O . GLY A 1 92 ? -2.410 6.285 -4.226 1.00 96.75 92 GLY A O 1
ATOM 723 N N . GLN A 1 93 ? -4.310 5.706 -5.271 1.00 96.38 93 GLN A N 1
ATOM 724 C CA . GLN A 1 93 ? -5.158 5.750 -4.083 1.00 96.38 93 GLN A CA 1
ATOM 725 C C . GLN A 1 93 ? -5.166 4.384 -3.398 1.00 96.38 93 GLN A C 1
ATOM 727 O O . GLN A 1 93 ? -5.155 3.349 -4.064 1.00 96.38 93 GLN A O 1
ATOM 732 N N . LEU A 1 94 ? -5.203 4.364 -2.063 1.00 97.00 94 LEU A N 1
ATOM 733 C CA . LEU A 1 94 ? -5.408 3.117 -1.330 1.00 97.00 94 LEU A CA 1
ATOM 734 C C . LEU A 1 94 ? -6.801 2.544 -1.621 1.00 97.00 94 LEU A C 1
ATOM 736 O O . LEU A 1 94 ? -7.813 3.237 -1.522 1.00 97.00 94 LEU A O 1
ATOM 740 N N . THR A 1 95 ? -6.852 1.253 -1.937 1.00 96.75 95 THR A N 1
ATOM 741 C CA . THR A 1 95 ? -8.104 0.518 -2.149 1.00 96.75 95 THR A CA 1
ATOM 742 C C . THR A 1 95 ? -8.751 0.138 -0.816 1.00 96.75 95 THR A C 1
ATOM 744 O O . THR A 1 95 ? -8.151 0.273 0.253 1.00 96.75 95 THR A O 1
ATOM 747 N N . SER A 1 96 ? -9.967 -0.409 -0.859 1.00 94.69 96 SER A N 1
ATOM 748 C CA . SER A 1 96 ? -10.676 -0.918 0.326 1.00 94.69 96 SER A CA 1
ATOM 749 C C . SER A 1 96 ? -9.964 -2.075 1.041 1.00 94.69 96 SER A C 1
ATOM 751 O O . SER A 1 96 ? -10.271 -2.349 2.199 1.00 94.69 96 SER A O 1
ATOM 753 N N . LYS A 1 97 ? -9.004 -2.740 0.384 1.00 94.31 97 LYS A N 1
ATOM 754 C CA . LYS A 1 97 ? -8.202 -3.825 0.972 1.00 94.31 97 LYS A CA 1
ATOM 755 C C . LYS A 1 97 ? -7.070 -3.307 1.866 1.00 94.31 97 LYS A C 1
ATOM 757 O O . LYS A 1 97 ? -6.597 -4.032 2.737 1.00 94.31 97 LYS A O 1
ATOM 762 N N . ALA A 1 98 ? -6.647 -2.054 1.685 1.00 95.69 98 ALA A N 1
ATOM 763 C CA . ALA A 1 98 ? -5.522 -1.493 2.419 1.00 95.69 98 ALA A CA 1
ATOM 764 C C . ALA A 1 98 ? -5.796 -1.457 3.929 1.00 95.69 98 ALA A C 1
ATOM 766 O O . ALA A 1 98 ? -6.819 -0.927 4.371 1.00 95.69 98 ALA A O 1
ATOM 767 N N . GLY A 1 99 ? -4.857 -1.982 4.717 1.00 93.62 99 GLY A N 1
ATOM 768 C CA . GLY A 1 99 ? -4.945 -2.009 6.177 1.00 93.62 99 GLY A CA 1
ATOM 769 C C . GLY A 1 99 ? -5.813 -3.127 6.756 1.00 93.62 99 GLY A C 1
ATOM 770 O O . GLY A 1 99 ? -5.824 -3.287 7.972 1.00 93.62 99 GLY A O 1
ATOM 771 N N . VAL A 1 100 ? -6.519 -3.899 5.925 1.00 94.00 100 VAL A N 1
ATOM 772 C CA . VAL A 1 100 ? -7.405 -4.973 6.386 1.00 94.00 100 VAL A CA 1
ATOM 773 C C . VAL A 1 100 ? -6.588 -6.230 6.673 1.00 94.00 100 VAL A C 1
ATOM 775 O O . VAL A 1 100 ? -5.941 -6.781 5.786 1.00 94.00 100 VAL A O 1
ATOM 778 N N . LEU A 1 101 ? -6.638 -6.699 7.918 1.00 93.25 101 LEU A N 1
ATOM 779 C CA . LEU A 1 101 ? -5.902 -7.868 8.391 1.00 93.25 101 LEU A CA 1
ATOM 780 C C . LEU A 1 101 ? -6.870 -9.026 8.636 1.00 93.25 101 LEU A C 1
ATOM 782 O O . LEU A 1 101 ? -7.655 -9.004 9.583 1.00 93.25 101 LEU A O 1
ATOM 786 N N . ALA A 1 102 ? -6.818 -10.044 7.773 1.00 90.62 102 ALA A N 1
ATOM 787 C CA . 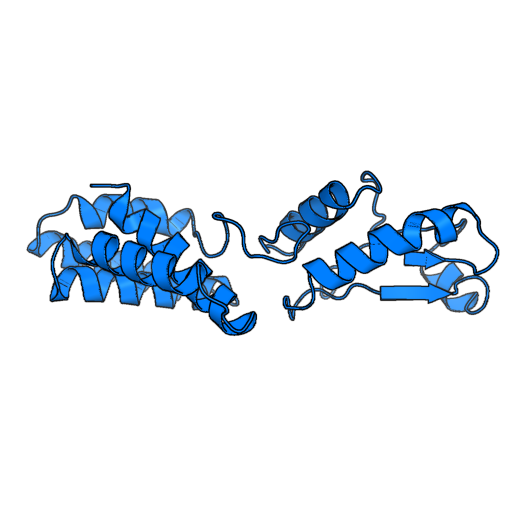ALA A 1 102 ? -7.749 -11.172 7.815 1.00 90.62 102 ALA A CA 1
ATOM 788 C C . ALA A 1 102 ? -7.754 -11.894 9.175 1.00 90.62 102 ALA A C 1
ATOM 790 O O . ALA A 1 102 ? -8.826 -12.203 9.684 1.00 90.62 102 ALA A O 1
ATOM 791 N N . ASN A 1 103 ? -6.583 -12.073 9.796 1.00 89.50 103 ASN A N 1
ATOM 792 C CA . ASN A 1 103 ? -6.443 -12.702 11.113 1.00 89.50 103 ASN A CA 1
ATOM 793 C C . ASN A 1 103 ? -7.114 -11.905 12.247 1.00 89.50 103 ASN A C 1
ATOM 795 O O . ASN A 1 103 ? -7.551 -12.495 13.228 1.00 89.50 103 ASN A O 1
ATOM 799 N N . LEU A 1 104 ? -7.228 -10.579 12.118 1.00 95.12 104 LEU A N 1
ATOM 800 C CA . LEU A 1 104 ? -7.922 -9.746 13.104 1.00 95.12 104 LEU A CA 1
ATOM 801 C C . LEU A 1 104 ? -9.422 -9.628 12.822 1.00 95.12 104 LEU A C 1
ATOM 803 O O . LEU A 1 104 ? -10.196 -9.382 13.743 1.00 95.12 104 LEU A O 1
ATOM 807 N N . ASN A 1 105 ? -9.854 -9.801 11.570 1.00 91.75 105 ASN A N 1
ATOM 808 C CA . ASN A 1 105 ? -11.253 -9.607 11.186 1.00 91.75 105 ASN A CA 1
ATOM 809 C C . ASN A 1 105 ? -12.208 -10.559 11.911 1.00 91.75 105 ASN A C 1
ATOM 811 O O . ASN A 1 105 ? -13.319 -10.152 12.246 1.00 91.75 105 ASN A O 1
ATOM 815 N N . ASP A 1 106 ? -11.803 -11.802 12.166 1.00 90.75 106 ASP A N 1
ATOM 816 C CA . ASP A 1 106 ? -12.663 -12.759 12.866 1.00 90.75 106 ASP A CA 1
ATOM 817 C C . ASP A 1 106 ? -12.815 -12.403 14.349 1.00 90.75 106 ASP A C 1
ATOM 819 O O . ASP A 1 106 ? -13.937 -12.367 14.854 1.00 90.75 106 ASP A O 1
ATOM 823 N N . LEU A 1 107 ? -11.733 -11.968 15.004 1.00 95.50 107 LEU A N 1
ATOM 824 C CA . LEU A 1 107 ? -11.804 -11.415 16.359 1.00 95.50 107 LEU A CA 1
ATOM 825 C C . LEU A 1 107 ? -12.652 -10.138 16.417 1.00 95.50 107 LEU A C 1
ATOM 827 O O . LEU A 1 107 ? -13.393 -9.941 17.374 1.00 95.50 107 LEU A O 1
ATOM 831 N N . VAL A 1 108 ? -12.593 -9.276 15.396 1.00 95.44 108 VAL A N 1
ATOM 832 C CA . VAL A 1 108 ? -13.457 -8.086 15.324 1.00 95.44 108 VAL A CA 1
ATOM 833 C C . VAL A 1 108 ? -14.929 -8.474 15.177 1.00 95.44 108 VAL A C 1
ATOM 835 O O . VAL A 1 108 ? -15.775 -7.876 15.839 1.00 95.44 108 VAL A O 1
ATOM 838 N N . LYS A 1 109 ? -15.258 -9.484 14.362 1.00 92.88 109 LYS A N 1
ATOM 839 C CA . LYS A 1 109 ? -16.637 -9.992 14.241 1.00 92.88 109 LYS A CA 1
ATOM 840 C C . LYS A 1 109 ? -17.164 -10.524 15.571 1.00 92.88 109 LYS A C 1
ATOM 842 O O . LYS A 1 109 ? -18.312 -10.252 15.910 1.00 92.88 109 LYS A O 1
ATOM 847 N N . GLU A 1 110 ? -16.346 -11.274 16.310 1.00 94.25 110 GLU A N 1
ATOM 848 C CA . GLU A 1 110 ? -16.688 -11.721 17.666 1.00 94.25 110 GLU A CA 1
ATOM 849 C C . GLU A 1 110 ? -16.885 -10.517 18.592 1.00 94.25 110 GLU A C 1
ATOM 851 O O . GLU A 1 110 ? -17.910 -10.404 19.259 1.00 94.25 110 GLU A O 1
ATOM 856 N N . PHE A 1 111 ? -15.944 -9.570 18.570 1.00 95.44 111 PHE A N 1
ATOM 857 C CA . PHE A 1 111 ? -15.956 -8.378 19.411 1.00 95.44 111 PHE A CA 1
ATOM 858 C C . PHE A 1 111 ? -17.228 -7.542 19.229 1.00 95.44 111 PHE A C 1
ATOM 860 O O . PHE A 1 111 ? -17.813 -7.090 20.210 1.00 95.44 111 PHE A O 1
ATOM 867 N N . VAL A 1 112 ? -17.689 -7.318 17.997 1.00 93.50 112 VAL A N 1
ATOM 868 C CA . VAL A 1 112 ? -18.870 -6.465 17.785 1.00 93.50 112 VAL A CA 1
ATOM 869 C C . VAL A 1 112 ? -20.188 -7.144 18.159 1.00 93.50 112 VAL A C 1
ATOM 871 O O . VAL A 1 112 ? -21.147 -6.442 18.471 1.00 93.50 112 VAL A O 1
ATOM 874 N N . LYS A 1 113 ? -20.238 -8.483 18.149 1.00 92.62 113 LYS A N 1
ATOM 875 C CA . LYS A 1 113 ? -21.420 -9.278 18.529 1.00 92.62 113 LYS A CA 1
ATOM 876 C C . LYS A 1 113 ? -21.495 -9.548 20.029 1.00 92.62 113 LYS A C 1
ATOM 878 O O . LYS A 1 113 ? -22.568 -9.859 20.537 1.00 92.62 113 LYS A O 1
ATOM 883 N N . ALA A 1 114 ? -20.360 -9.459 20.709 1.00 92.94 114 ALA A N 1
ATOM 884 C CA . ALA A 1 114 ? -20.227 -9.742 22.125 1.00 92.94 114 ALA A CA 1
ATOM 885 C C . ALA A 1 114 ? -20.931 -8.703 23.013 1.00 92.94 114 ALA A C 1
ATOM 887 O O . ALA A 1 114 ? -21.047 -7.520 22.669 1.00 92.94 114 ALA A O 1
ATOM 888 N N . GLY A 1 115 ? -21.349 -9.144 24.201 1.00 90.06 115 GLY A N 1
ATOM 889 C CA . GLY A 1 115 ? -21.757 -8.243 25.279 1.00 90.06 115 GLY A CA 1
ATOM 890 C C . GLY A 1 115 ? -20.570 -7.450 25.841 1.00 90.06 115 GLY A C 1
ATOM 891 O O . GLY A 1 115 ? -19.409 -7.781 25.600 1.00 90.06 115 GLY A O 1
ATOM 892 N N . ASP A 1 116 ? -20.837 -6.397 26.615 1.00 85.88 116 ASP A N 1
ATOM 893 C CA . ASP A 1 116 ? -19.782 -5.483 27.087 1.00 85.88 116 ASP A CA 1
ATOM 894 C C . ASP A 1 116 ? -18.724 -6.152 27.982 1.00 85.88 116 ASP A C 1
ATOM 896 O O . ASP A 1 116 ? -17.549 -5.773 27.932 1.00 85.88 116 ASP A O 1
ATOM 900 N N . ASP A 1 117 ? -19.103 -7.174 28.752 1.00 86.94 117 ASP A N 1
ATOM 901 C CA . ASP A 1 117 ? -18.161 -7.941 29.574 1.00 86.94 117 ASP A CA 1
ATOM 902 C C . ASP A 1 117 ? -17.250 -8.842 28.723 1.00 86.94 117 ASP A C 1
ATOM 904 O O . ASP A 1 117 ? -16.036 -8.875 28.931 1.00 86.94 117 ASP A O 1
ATOM 908 N N . GLU A 1 118 ? -17.803 -9.497 27.701 1.00 94.31 118 GLU A N 1
ATOM 909 C CA . GLU A 1 118 ? -17.068 -10.370 26.775 1.00 94.31 118 GLU A CA 1
ATOM 910 C C . GLU A 1 118 ? -16.147 -9.580 25.833 1.00 94.31 118 GLU A C 1
ATOM 912 O O . GLU A 1 118 ? -15.041 -10.028 25.510 1.00 94.31 118 GLU A O 1
ATOM 917 N N . LYS A 1 119 ? -16.549 -8.363 25.439 1.00 94.19 119 LYS A N 1
ATOM 918 C CA . LYS A 1 119 ? -15.732 -7.473 24.601 1.00 94.19 119 LYS A CA 1
ATOM 919 C C . LYS A 1 119 ? -14.361 -7.195 25.200 1.00 94.19 119 LYS A C 1
ATOM 921 O O . LYS A 1 119 ? -13.400 -7.074 24.445 1.00 94.19 119 LYS A O 1
ATOM 926 N N . LYS A 1 120 ? -14.239 -7.104 26.529 1.00 93.75 120 LYS A N 1
ATOM 927 C CA . LYS A 1 120 ? -12.942 -6.898 27.199 1.00 93.75 120 LYS A CA 1
ATOM 928 C C . LYS A 1 120 ? -12.013 -8.092 26.991 1.00 93.75 120 LYS A C 1
ATOM 930 O O . LYS A 1 120 ? -10.847 -7.904 26.664 1.00 93.75 120 LYS A O 1
ATOM 935 N N . THR A 1 121 ? -12.536 -9.311 27.111 1.00 95.94 121 THR A N 1
ATOM 936 C CA . THR A 1 121 ? -11.767 -10.538 26.866 1.00 95.94 121 THR A CA 1
ATOM 937 C C . THR A 1 121 ? -11.335 -10.645 25.406 1.00 95.94 121 THR A C 1
ATOM 939 O O . THR A 1 121 ? -10.185 -10.977 25.128 1.00 95.94 121 THR A O 1
ATOM 942 N N . ILE A 1 122 ? -12.230 -10.337 24.464 1.00 96.81 122 ILE A N 1
ATOM 943 C CA . ILE A 1 122 ? -11.900 -10.371 23.032 1.00 96.81 122 ILE A CA 1
ATOM 944 C C . ILE A 1 122 ? -10.899 -9.263 22.685 1.00 96.81 122 ILE A C 1
ATOM 946 O O . ILE A 1 122 ? -9.968 -9.503 21.923 1.00 96.81 122 ILE A O 1
ATOM 950 N N . PHE A 1 123 ? -11.023 -8.080 23.291 1.00 96.56 123 PHE A N 1
ATOM 951 C CA . PHE A 1 123 ? -10.058 -6.995 23.125 1.00 96.56 123 PHE A CA 1
ATOM 952 C C . PHE A 1 123 ? -8.638 -7.427 23.512 1.00 96.56 123 PHE A C 1
ATOM 954 O O . PHE A 1 123 ? -7.724 -7.220 22.720 1.00 96.56 123 PHE A O 1
ATOM 961 N N . SER A 1 124 ? -8.454 -8.118 24.642 1.00 96.69 124 SER A N 1
ATOM 962 C CA . SER A 1 124 ? -7.137 -8.651 25.025 1.00 96.69 124 SER A CA 1
ATOM 963 C C . SER A 1 124 ? -6.588 -9.690 24.040 1.00 96.69 124 SER A C 1
ATOM 965 O O . SER A 1 124 ? -5.383 -9.725 23.802 1.00 96.69 124 SER A O 1
ATOM 967 N N . LYS A 1 125 ? -7.447 -10.498 23.399 1.00 97.31 125 LYS A N 1
ATOM 968 C CA . LYS A 1 125 ? -7.014 -11.391 22.306 1.00 97.31 125 LYS A CA 1
ATOM 969 C C . LYS A 1 125 ? -6.547 -10.603 21.080 1.00 97.31 125 LYS A C 1
ATOM 971 O O . LYS A 1 125 ? -5.544 -10.957 20.472 1.00 97.31 125 LYS A O 1
ATOM 976 N N . ILE A 1 126 ? -7.247 -9.519 20.726 1.00 97.31 126 ILE A N 1
ATOM 977 C CA . ILE A 1 126 ? -6.821 -8.624 19.639 1.00 97.31 126 ILE A CA 1
ATOM 978 C C . ILE A 1 126 ? -5.469 -7.985 19.990 1.00 97.31 126 ILE A C 1
ATOM 980 O O . ILE A 1 126 ? -4.606 -7.904 19.122 1.00 97.31 126 ILE A O 1
ATOM 984 N N . GLU A 1 127 ? -5.251 -7.563 21.240 1.00 97.94 127 GLU A N 1
ATOM 985 C CA . GLU A 1 127 ? -3.955 -7.042 21.706 1.00 97.94 127 GLU A CA 1
ATOM 986 C C . GLU A 1 127 ? -2.828 -8.064 21.540 1.00 97.94 127 GLU A C 1
ATOM 988 O O . GLU A 1 127 ? -1.770 -7.7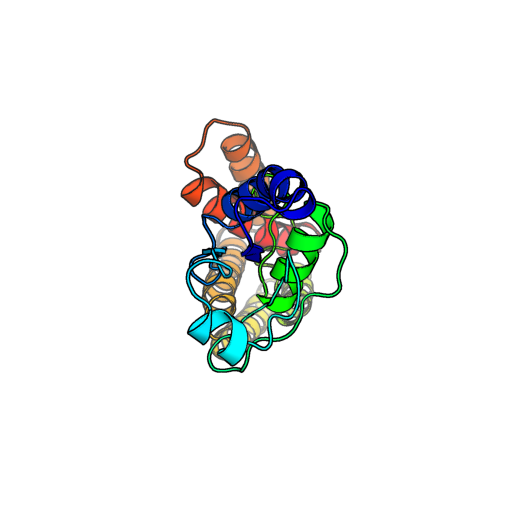18 21.013 1.00 97.94 127 GLU A O 1
ATOM 993 N N . GLU A 1 128 ? -3.064 -9.317 21.930 1.00 97.38 128 GLU A N 1
ATOM 994 C CA . GLU A 1 128 ? -2.091 -10.397 21.774 1.00 97.38 128 GLU A CA 1
ATOM 995 C C . GLU A 1 128 ? -1.744 -10.644 20.298 1.00 97.38 128 GLU A C 1
ATOM 997 O O . GLU A 1 128 ? -0.567 -10.685 19.939 1.00 97.38 128 GLU A O 1
ATOM 1002 N N . GLU A 1 129 ? -2.751 -10.753 19.426 1.00 97.44 129 GLU A N 1
ATOM 1003 C CA . GLU A 1 129 ? -2.538 -10.950 17.988 1.00 97.44 129 GLU A CA 1
ATOM 1004 C C . GLU A 1 129 ? -1.827 -9.761 17.342 1.00 97.44 129 GLU A C 1
ATOM 1006 O O . GLU A 1 129 ? -0.920 -9.945 16.533 1.00 97.44 129 GLU A O 1
ATOM 1011 N N . VAL A 1 130 ? -2.174 -8.531 17.731 1.00 97.56 130 VAL A N 1
ATOM 1012 C CA . VAL A 1 130 ? -1.477 -7.325 17.265 1.00 97.56 130 VAL A CA 1
ATOM 1013 C C . VAL A 1 130 ? -0.024 -7.302 17.743 1.00 97.56 130 VAL A C 1
ATOM 1015 O O . VAL A 1 130 ? 0.845 -6.852 16.996 1.00 97.56 130 VAL A O 1
ATOM 1018 N N . GLY A 1 131 ? 0.263 -7.819 18.940 1.00 97.19 131 GLY A N 1
ATOM 1019 C CA . GLY A 1 131 ? 1.619 -7.951 19.478 1.00 97.19 131 GLY A CA 1
ATOM 1020 C C . GLY A 1 131 ? 2.524 -8.898 18.682 1.00 97.19 131 GLY A C 1
ATOM 1021 O O . GLY A 1 131 ? 3.743 -8.767 18.759 1.00 97.19 131 GLY A O 1
ATOM 1022 N N . LYS A 1 132 ? 1.946 -9.808 17.885 1.00 96.69 132 LYS A N 1
ATOM 1023 C CA . LYS A 1 132 ? 2.672 -10.736 16.997 1.00 96.69 132 LYS A CA 1
ATOM 1024 C C . LYS A 1 132 ? 2.990 -10.129 15.625 1.00 96.69 132 LYS A C 1
ATOM 1026 O O . LYS A 1 132 ? 3.705 -10.742 14.838 1.00 96.69 132 LYS A O 1
ATOM 1031 N N . LEU A 1 133 ? 2.432 -8.959 15.303 1.00 95.06 133 LEU A N 1
ATOM 1032 C CA . LEU A 1 133 ? 2.599 -8.329 13.995 1.00 95.06 133 LEU A CA 1
ATOM 1033 C C . LEU A 1 133 ? 3.889 -7.512 13.920 1.00 95.06 133 LEU A C 1
ATOM 1035 O O . LEU A 1 133 ? 4.299 -6.864 14.881 1.00 95.06 133 LEU A O 1
ATOM 1039 N N . GLU A 1 134 ? 4.457 -7.435 12.718 1.00 91.56 134 GLU A N 1
ATOM 1040 C CA . GLU A 1 134 ? 5.631 -6.615 12.411 1.00 91.56 134 GLU A CA 1
ATOM 1041 C C . GLU A 1 134 ? 5.369 -5.663 11.231 1.00 91.56 134 GLU A C 1
ATOM 1043 O O . GLU A 1 134 ? 4.366 -5.766 10.517 1.00 91.56 134 GLU A O 1
ATOM 1048 N N . GLY A 1 135 ? 6.266 -4.692 11.035 1.00 88.81 135 GLY A N 1
ATOM 1049 C CA . GLY A 1 135 ? 6.235 -3.769 9.897 1.00 88.81 135 GLY A CA 1
ATOM 1050 C C . GLY A 1 135 ? 4.895 -3.041 9.720 1.00 88.81 135 GLY A C 1
ATOM 1051 O O . GLY A 1 135 ? 4.310 -2.522 10.676 1.00 88.81 135 GLY A O 1
ATOM 1052 N N . SER A 1 136 ? 4.398 -2.994 8.480 1.00 88.56 136 SER A N 1
ATOM 1053 C CA . SER A 1 136 ? 3.124 -2.341 8.147 1.00 88.56 136 SER A CA 1
ATOM 1054 C C . SER A 1 136 ? 1.930 -2.987 8.854 1.00 88.56 136 SER A C 1
ATOM 1056 O O . SER A 1 136 ? 1.034 -2.269 9.298 1.00 88.56 136 SER A O 1
ATOM 1058 N N . ALA A 1 137 ? 1.938 -4.311 9.045 1.00 92.06 137 ALA A N 1
ATOM 1059 C CA . ALA A 1 137 ? 0.862 -5.009 9.744 1.00 92.06 137 ALA A CA 1
ATOM 1060 C C . ALA A 1 137 ? 0.757 -4.551 11.208 1.00 92.06 137 ALA A C 1
ATOM 1062 O O . ALA A 1 137 ? -0.342 -4.266 11.679 1.00 92.06 137 ALA A O 1
ATOM 1063 N N . ALA A 1 138 ? 1.885 -4.353 11.901 1.00 94.00 138 ALA A N 1
ATOM 1064 C CA . ALA A 1 138 ? 1.893 -3.807 13.262 1.00 94.00 138 ALA A CA 1
ATOM 1065 C C . ALA A 1 138 ? 1.294 -2.392 13.328 1.00 94.00 138 ALA A C 1
ATOM 1067 O O . ALA A 1 138 ? 0.535 -2.061 14.243 1.00 94.00 138 ALA A O 1
ATOM 1068 N N . ARG A 1 139 ? 1.605 -1.540 12.338 1.00 93.50 139 ARG A N 1
ATOM 1069 C CA . ARG A 1 139 ? 1.011 -0.197 12.226 1.00 93.50 139 ARG A CA 1
ATOM 1070 C C . ARG A 1 139 ? -0.507 -0.279 12.059 1.00 93.50 139 ARG A C 1
ATOM 1072 O O . ARG A 1 139 ? -1.215 0.487 12.710 1.00 93.50 139 ARG A O 1
ATOM 1079 N N . TYR A 1 140 ? -1.003 -1.187 11.222 1.00 95.06 140 TYR A N 1
ATOM 1080 C CA . TYR A 1 140 ? -2.441 -1.388 11.027 1.00 95.06 140 TYR A CA 1
ATOM 1081 C C . TYR A 1 140 ? -3.109 -1.948 12.284 1.00 95.06 140 TYR A C 1
ATOM 1083 O O . TYR A 1 140 ? -4.138 -1.423 12.704 1.00 95.06 140 TYR A O 1
ATOM 1091 N N . GLY A 1 141 ? -2.484 -2.914 12.960 1.00 96.94 141 GLY A N 1
ATOM 1092 C CA . GLY A 1 141 ? -2.962 -3.470 14.228 1.00 96.94 141 GLY A CA 1
ATOM 1093 C C . GLY A 1 141 ? -3.201 -2.404 15.303 1.00 96.94 141 GLY A C 1
ATOM 1094 O O . GLY A 1 141 ? -4.225 -2.421 15.981 1.00 96.94 141 GLY A O 1
ATOM 1095 N N . LYS A 1 142 ? -2.346 -1.377 15.391 1.00 97.44 142 LYS A N 1
ATOM 1096 C CA . LYS A 1 142 ? -2.576 -0.229 16.295 1.00 97.44 142 LYS A CA 1
ATOM 1097 C C . LYS A 1 142 ? -3.872 0.532 15.986 1.00 97.44 142 LYS A C 1
ATOM 1099 O O . LYS A 1 142 ? -4.512 1.052 16.899 1.00 97.44 142 LYS A O 1
ATOM 1104 N N . ILE A 1 143 ? -4.275 0.605 14.717 1.00 97.56 143 ILE A N 1
ATOM 1105 C CA . ILE A 1 143 ? -5.543 1.226 14.309 1.00 97.56 143 ILE A CA 1
ATOM 1106 C C . ILE A 1 143 ? -6.723 0.341 14.733 1.00 97.56 143 ILE A C 1
ATOM 1108 O O . ILE A 1 143 ? -7.703 0.878 15.249 1.00 97.56 143 ILE A O 1
ATOM 1112 N N . TYR A 1 144 ? -6.609 -0.988 14.597 1.00 97.69 144 TYR A N 1
ATOM 1113 C CA . TYR A 1 144 ? -7.597 -1.946 15.117 1.00 97.69 144 TYR A CA 1
ATOM 1114 C C . TYR A 1 144 ? -7.801 -1.781 16.626 1.00 97.69 144 TYR A C 1
ATOM 1116 O O . TYR A 1 144 ? -8.935 -1.605 17.071 1.00 97.69 144 TYR A O 1
ATOM 1124 N N . LEU A 1 145 ? -6.715 -1.742 17.407 1.00 97.81 145 LEU A N 1
ATOM 1125 C CA . LEU A 1 145 ? -6.792 -1.526 18.857 1.00 97.81 145 LEU A CA 1
ATOM 1126 C C . LEU A 1 145 ? -7.485 -0.210 19.190 1.00 97.81 145 LEU A C 1
ATOM 1128 O O . LEU A 1 145 ? -8.373 -0.168 20.040 1.00 97.81 145 LEU A O 1
ATOM 1132 N N . LYS A 1 146 ? -7.146 0.867 18.472 1.00 97.56 146 LYS A N 1
ATOM 1133 C CA . LYS A 1 146 ? -7.780 2.163 18.710 1.00 97.56 146 LYS A CA 1
ATOM 1134 C C . LYS A 1 146 ? -9.268 2.164 18.356 1.00 97.56 146 LYS A C 1
ATOM 1136 O O . LYS A 1 146 ? -10.054 2.835 19.026 1.00 97.56 146 LYS A O 1
ATOM 1141 N N . ALA A 1 147 ? -9.660 1.450 17.305 1.00 96.69 147 ALA A N 1
ATOM 1142 C CA . ALA A 1 147 ? -11.056 1.301 16.913 1.00 96.69 147 ALA A CA 1
ATOM 1143 C C . ALA A 1 147 ? -11.854 0.503 17.956 1.00 96.69 147 ALA A C 1
ATOM 1145 O O . ALA A 1 147 ? -12.924 0.957 18.369 1.00 96.69 147 ALA A O 1
ATOM 1146 N N . ALA A 1 148 ? -11.315 -0.616 18.443 1.00 95.88 148 ALA A N 1
ATOM 1147 C CA . ALA A 1 148 ? -11.949 -1.427 19.479 1.00 95.88 148 ALA A CA 1
ATOM 1148 C C . ALA A 1 148 ? -12.058 -0.671 20.817 1.00 95.88 148 ALA A C 1
ATOM 1150 O O . ALA A 1 148 ? -13.140 -0.598 21.399 1.00 95.88 148 ALA A O 1
ATOM 1151 N N . GLU A 1 149 ? -10.987 0.006 21.246 1.00 96.00 149 GLU A N 1
ATOM 1152 C CA . GLU A 1 149 ? -10.977 0.850 22.449 1.00 96.00 149 GLU A CA 1
ATOM 1153 C C . GLU A 1 149 ? -12.047 1.952 22.374 1.00 96.00 149 GLU A C 1
ATOM 1155 O O . GLU A 1 149 ? -12.797 2.187 23.323 1.00 96.00 149 GLU A O 1
ATOM 1160 N N . ASN A 1 150 ? -12.145 2.642 21.236 1.00 95.88 150 ASN A N 1
ATOM 1161 C CA . ASN A 1 150 ? -13.155 3.681 21.059 1.00 95.88 150 ASN A CA 1
ATOM 1162 C C . ASN A 1 150 ? -14.574 3.108 20.999 1.00 95.88 150 ASN A C 1
ATOM 1164 O O . ASN A 1 150 ? -15.489 3.771 21.477 1.00 95.88 150 ASN A O 1
ATOM 1168 N N . SER A 1 151 ? -14.759 1.902 20.461 1.00 93.38 151 SER A N 1
ATOM 1169 C CA . SER A 1 151 ? -16.062 1.227 20.445 1.00 93.38 151 SER A CA 1
ATOM 1170 C C . SER A 1 151 ? -16.524 0.869 21.862 1.00 93.38 151 SER A C 1
ATOM 1172 O O . SER A 1 151 ? -17.686 1.084 22.190 1.00 93.38 151 SER A O 1
ATOM 1174 N N . LEU A 1 152 ? -15.609 0.433 22.741 1.00 92.56 152 LEU A N 1
ATOM 1175 C CA . LEU A 1 152 ? -15.889 0.238 24.173 1.00 92.56 152 LEU A CA 1
ATOM 1176 C C . LEU A 1 152 ? -16.274 1.549 24.874 1.00 92.56 152 LEU A C 1
ATOM 1178 O O . LEU A 1 152 ? -17.181 1.574 25.697 1.00 92.56 152 LEU A O 1
ATOM 1182 N N . LYS A 1 153 ? -15.574 2.647 24.566 1.00 94.00 153 LYS A N 1
ATOM 1183 C CA . LYS A 1 153 ? -15.751 3.937 25.258 1.00 94.00 153 LYS A CA 1
ATOM 1184 C C . LYS A 1 153 ? -16.951 4.745 24.774 1.00 94.00 153 LYS A C 1
ATOM 1186 O O . LYS A 1 153 ? -17.518 5.509 25.547 1.00 94.00 153 LYS A O 1
ATOM 1191 N N . LYS A 1 154 ? -17.268 4.665 23.481 1.00 93.88 154 LYS A N 1
ATOM 1192 C CA . LYS A 1 154 ? -18.238 5.543 22.806 1.00 93.88 154 LYS A CA 1
ATOM 1193 C C . LYS A 1 154 ? -19.492 4.809 22.329 1.00 93.88 154 LYS A C 1
ATOM 1195 O O . LYS A 1 154 ? -20.392 5.462 21.811 1.00 93.88 154 LYS A O 1
ATOM 1200 N N . GLY A 1 155 ? -19.553 3.490 22.504 1.00 88.69 155 GLY A N 1
ATOM 1201 C CA . GLY A 1 155 ? -20.697 2.662 22.136 1.00 88.69 155 GLY A CA 1
ATOM 1202 C C . GLY A 1 155 ? -20.669 2.157 20.691 1.00 88.69 155 GLY A C 1
ATOM 1203 O O . GLY A 1 155 ? -19.777 2.481 19.902 1.00 88.69 155 GLY A O 1
ATOM 1204 N N . ALA A 1 156 ? -21.679 1.348 20.356 1.00 83.00 156 ALA A N 1
ATOM 1205 C CA . ALA A 1 156 ? -21.761 0.587 19.105 1.00 83.00 156 ALA A CA 1
ATOM 1206 C C . ALA A 1 156 ? -21.784 1.466 17.839 1.00 83.00 156 ALA A C 1
ATOM 1208 O O . ALA A 1 156 ? -21.200 1.102 16.821 1.00 83.00 156 ALA A O 1
ATOM 1209 N N . ASP A 1 157 ? -22.366 2.666 17.912 1.00 91.12 157 ASP A N 1
ATOM 1210 C CA . ASP A 1 157 ? -22.463 3.574 16.761 1.00 91.12 157 ASP A CA 1
ATOM 1211 C C . ASP A 1 157 ? -21.144 4.279 16.408 1.00 91.12 157 ASP A C 1
ATOM 1213 O O . ASP A 1 157 ? -21.053 4.950 15.376 1.00 91.12 157 ASP A O 1
ATOM 1217 N N . TYR A 1 158 ? -20.103 4.154 17.242 1.00 94.69 158 TYR A N 1
ATOM 1218 C CA . TYR A 1 158 ? -18.825 4.836 17.030 1.00 94.69 158 TYR A CA 1
ATOM 1219 C C . TYR A 1 158 ? -18.248 4.586 15.633 1.00 94.69 158 TYR A C 1
ATOM 1221 O O . TYR A 1 158 ? -17.882 5.543 14.946 1.00 94.69 158 TYR A O 1
ATOM 1229 N N . ALA A 1 159 ? -18.171 3.318 15.214 1.00 95.81 159 ALA A N 1
ATOM 1230 C CA . ALA A 1 159 ? -17.551 2.953 13.945 1.00 95.81 159 ALA A CA 1
ATOM 1231 C C . ALA A 1 159 ? -18.302 3.580 12.765 1.00 95.81 159 ALA A C 1
ATOM 1233 O O . ALA A 1 159 ? -17.689 4.241 11.926 1.00 95.81 159 ALA A O 1
ATOM 1234 N N . LYS A 1 160 ? -19.635 3.465 12.759 1.00 96.19 160 LYS A N 1
ATOM 1235 C CA . LYS A 1 160 ? -20.515 4.051 11.741 1.00 96.19 160 LYS A CA 1
ATOM 1236 C C . LYS A 1 160 ? -20.363 5.572 11.654 1.00 96.19 160 LYS A C 1
ATOM 1238 O O . LYS A 1 160 ? -20.163 6.113 10.568 1.00 96.19 160 LYS A O 1
ATOM 1243 N N . ASN A 1 161 ? -20.403 6.258 12.794 1.00 96.62 161 ASN A N 1
ATOM 1244 C CA . ASN A 1 161 ? -20.289 7.716 12.850 1.00 96.62 161 ASN A CA 1
ATOM 1245 C C . ASN A 1 161 ? -18.909 8.203 12.381 1.00 96.62 161 ASN A C 1
ATOM 1247 O O . ASN A 1 161 ? -18.798 9.215 11.683 1.00 96.62 161 ASN A O 1
ATOM 1251 N N . GLU A 1 162 ? -17.846 7.484 12.744 1.00 97.81 162 GLU A N 1
ATOM 1252 C CA . GLU A 1 162 ? -16.488 7.832 12.335 1.00 97.81 162 GLU A CA 1
ATOM 1253 C C . GLU A 1 162 ? -16.253 7.568 10.842 1.00 97.81 162 GLU A C 1
ATOM 1255 O O . GLU A 1 162 ? -15.618 8.397 10.191 1.00 97.81 162 GLU A O 1
ATOM 1260 N N . ILE A 1 163 ? -16.811 6.494 10.272 1.00 97.62 163 ILE A N 1
ATOM 1261 C CA . ILE A 1 163 ? -16.792 6.242 8.819 1.00 97.62 163 ILE A CA 1
ATOM 1262 C C . ILE A 1 163 ? -17.418 7.422 8.071 1.00 97.62 163 ILE A C 1
ATOM 1264 O O . ILE A 1 163 ? -16.749 8.025 7.234 1.00 97.62 163 ILE A O 1
ATOM 1268 N N . GLN A 1 164 ? -18.633 7.834 8.448 1.00 97.62 164 GLN A N 1
ATOM 1269 C CA . GLN A 1 164 ? -19.322 8.968 7.815 1.00 97.62 164 GLN A CA 1
ATOM 1270 C C . GLN A 1 164 ? -18.544 10.284 7.940 1.00 97.62 164 GLN A C 1
ATOM 1272 O O . GLN A 1 164 ? -18.635 11.175 7.092 1.00 97.62 164 GLN A O 1
ATOM 1277 N N . ARG A 1 165 ? -17.798 10.471 9.034 1.00 97.81 165 ARG A N 1
ATOM 1278 C CA . ARG A 1 165 ? -16.921 11.635 9.199 1.00 97.81 165 ARG A CA 1
ATOM 1279 C C . ARG A 1 165 ? -15.721 11.565 8.253 1.00 97.81 165 ARG A C 1
ATOM 1281 O O . ARG A 1 165 ? -15.365 12.588 7.675 1.00 97.81 165 ARG A O 1
ATOM 1288 N N . LEU A 1 166 ? -15.098 10.395 8.111 1.00 97.75 166 LEU A N 1
ATOM 1289 C CA . LEU A 1 166 ? -13.946 10.185 7.232 1.00 97.75 166 LEU A CA 1
ATOM 1290 C C . LEU A 1 166 ? -14.331 10.292 5.752 1.00 97.75 166 LEU A C 1
ATOM 1292 O O . LEU A 1 166 ? -13.593 10.917 5.001 1.00 97.75 166 LEU A O 1
ATOM 1296 N N . GLU A 1 167 ? -15.490 9.773 5.344 1.00 96.88 167 GLU A N 1
ATOM 1297 C CA . GLU A 1 167 ? -16.023 9.918 3.979 1.00 96.88 167 GLU A CA 1
ATOM 1298 C C . GLU A 1 167 ? -16.177 11.394 3.593 1.00 96.88 167 GLU A C 1
ATOM 1300 O O . GLU A 1 167 ? -15.572 11.838 2.622 1.00 96.88 167 GLU A O 1
ATOM 1305 N N . ARG A 1 168 ? -16.846 12.196 4.433 1.00 97.44 168 ARG A N 1
ATOM 1306 C CA . ARG A 1 168 ? -16.994 13.652 4.225 1.00 97.44 168 ARG A CA 1
ATOM 1307 C C . ARG A 1 168 ? -15.669 14.414 4.171 1.00 97.44 168 ARG A C 1
ATOM 1309 O O . ARG A 1 168 ? -15.615 15.530 3.657 1.00 97.44 168 ARG A O 1
ATOM 1316 N N . ILE A 1 169 ? -14.615 13.877 4.785 1.00 96.69 169 ILE A N 1
ATOM 1317 C CA . ILE A 1 169 ? -13.270 14.454 4.698 1.00 96.69 169 ILE A CA 1
ATOM 1318 C C . ILE A 1 169 ? -12.620 14.061 3.374 1.00 96.69 169 ILE A C 1
ATOM 1320 O O . ILE A 1 169 ? -12.054 14.925 2.719 1.00 96.69 169 ILE A O 1
ATOM 1324 N N . LEU A 1 170 ? -12.727 12.793 2.976 1.00 95.44 170 LEU A N 1
ATOM 1325 C CA . LEU A 1 170 ? -12.158 12.262 1.736 1.00 95.44 170 LEU A CA 1
ATOM 1326 C C . LEU A 1 170 ? -12.825 12.825 0.470 1.00 95.44 170 LEU A C 1
ATOM 1328 O O . LEU A 1 170 ? -12.187 12.863 -0.574 1.00 95.44 170 LEU A O 1
ATOM 1332 N N . GLU A 1 171 ? -14.068 13.303 0.559 1.00 94.69 171 GLU A N 1
ATOM 1333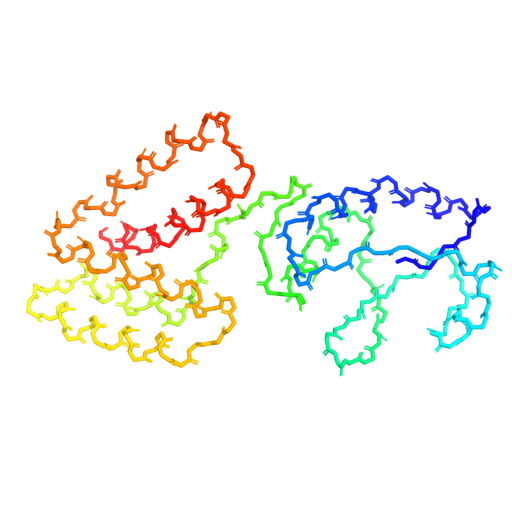 C CA . GLU A 1 171 ? -14.745 14.047 -0.517 1.00 94.69 171 GLU A CA 1
ATOM 1334 C C . GLU A 1 171 ? -14.139 15.437 -0.770 1.00 94.69 171 GLU A C 1
ATOM 1336 O O . GLU A 1 171 ? -14.352 16.038 -1.824 1.00 94.69 171 GLU A O 1
ATOM 1341 N N . LYS A 1 172 ? -13.393 15.979 0.198 1.00 94.06 172 LYS A N 1
ATOM 1342 C CA . LYS A 1 172 ? -12.729 17.280 0.079 1.00 94.06 172 LYS A CA 1
ATOM 1343 C C . LYS A 1 172 ? -11.318 17.110 -0.475 1.00 94.06 172 LYS A C 1
ATOM 1345 O O . LYS A 1 172 ? -10.749 16.023 -0.487 1.00 94.06 172 LYS A O 1
ATOM 1350 N N . SER A 1 173 ? -10.710 18.225 -0.873 1.00 91.62 173 SER A N 1
ATOM 1351 C CA . SER A 1 173 ? -9.277 18.243 -1.166 1.00 91.62 173 SER A CA 1
ATOM 1352 C C . SER A 1 173 ? -8.485 17.988 0.120 1.00 91.62 173 SER A C 1
ATOM 1354 O O . SER A 1 173 ? -8.514 18.794 1.054 1.00 91.62 173 SER A O 1
ATOM 1356 N N . VAL A 1 174 ? -7.805 16.845 0.176 1.00 93.31 174 VAL A N 1
ATOM 1357 C CA . VAL A 1 174 ? -6.978 16.403 1.302 1.00 93.31 174 VAL A CA 1
ATOM 1358 C C . VAL A 1 174 ? -5.580 16.095 0.780 1.00 93.31 174 VAL A C 1
ATOM 1360 O O . VAL A 1 174 ? -5.415 15.562 -0.316 1.00 93.31 174 VAL A O 1
ATOM 1363 N N . ASN A 1 175 ? -4.555 16.421 1.571 1.00 95.00 175 ASN A N 1
ATOM 1364 C CA . ASN A 1 175 ? -3.184 16.029 1.255 1.00 95.00 175 ASN A CA 1
ATOM 1365 C C . ASN A 1 175 ? -3.100 14.494 1.064 1.00 95.00 175 ASN A C 1
ATOM 1367 O O . ASN A 1 175 ? -3.629 13.774 1.914 1.00 95.00 175 ASN A O 1
ATOM 1371 N N . PRO A 1 176 ? -2.408 13.979 0.030 1.00 93.75 176 PRO A N 1
ATOM 1372 C CA . PRO A 1 176 ? -2.360 12.544 -0.264 1.00 93.75 176 PRO A CA 1
ATOM 1373 C C . PRO A 1 176 ? -1.961 11.649 0.920 1.00 93.75 176 PRO A C 1
ATOM 1375 O O . PRO A 1 176 ? -2.615 10.645 1.174 1.00 93.75 176 PRO A O 1
ATOM 1378 N N . THR A 1 177 ? -0.967 12.040 1.722 1.00 94.31 177 THR A N 1
ATOM 1379 C CA . THR A 1 177 ? -0.550 11.266 2.905 1.00 94.31 177 THR A CA 1
ATOM 1380 C C . THR A 1 177 ? -1.655 11.205 3.962 1.00 94.31 177 THR A C 1
ATOM 1382 O O . THR A 1 177 ? -1.860 10.178 4.606 1.00 94.31 177 THR A O 1
ATOM 1385 N N . LYS A 1 178 ? -2.412 12.296 4.134 1.00 95.88 178 LYS A N 1
ATOM 1386 C CA . LYS A 1 178 ? -3.575 12.318 5.032 1.00 95.88 178 LYS A CA 1
ATOM 1387 C C . LYS A 1 178 ? -4.754 11.539 4.466 1.00 95.88 178 LYS A C 1
ATOM 1389 O O . LYS A 1 178 ? -5.451 10.882 5.233 1.00 95.88 178 LYS A O 1
ATOM 1394 N N . ALA A 1 179 ? -4.951 11.566 3.151 1.00 96.81 179 ALA A N 1
ATOM 1395 C CA . ALA A 1 179 ? -5.943 10.728 2.494 1.00 96.81 179 ALA A CA 1
ATOM 1396 C C . ALA A 1 179 ? -5.645 9.236 2.729 1.00 96.81 179 ALA A C 1
ATOM 1398 O O . ALA A 1 179 ? -6.569 8.494 3.058 1.00 96.81 179 ALA A O 1
ATOM 1399 N N . ASP A 1 180 ? -4.376 8.817 2.682 1.00 96.50 180 ASP A N 1
ATOM 1400 C CA . ASP A 1 180 ? -3.964 7.445 3.006 1.00 96.50 180 ASP A CA 1
ATOM 1401 C C . ASP A 1 180 ? -4.254 7.091 4.475 1.00 96.50 180 ASP A C 1
ATOM 1403 O O . ASP A 1 180 ? -4.871 6.063 4.753 1.00 96.50 180 ASP A O 1
ATOM 1407 N N . GLU A 1 181 ? -3.892 7.960 5.430 1.00 96.00 181 GLU A N 1
ATOM 1408 C CA . GLU A 1 181 ? -4.209 7.757 6.855 1.00 96.00 181 GLU A CA 1
ATOM 1409 C C . GLU A 1 181 ? -5.722 7.604 7.099 1.00 96.00 181 GLU A C 1
ATOM 1411 O O . GLU A 1 181 ? -6.157 6.711 7.836 1.00 96.00 181 GLU A O 1
ATOM 1416 N N . PHE A 1 182 ? -6.537 8.465 6.483 1.00 97.56 182 PHE A N 1
ATOM 1417 C CA . PHE A 1 182 ? -7.993 8.420 6.615 1.00 97.56 182 PHE A CA 1
ATOM 1418 C C . PHE A 1 182 ? -8.598 7.203 5.923 1.00 97.56 182 PHE A C 1
ATOM 1420 O O . PHE A 1 182 ? -9.515 6.600 6.477 1.00 97.56 182 PHE A O 1
ATOM 1427 N N . THR A 1 183 ? -8.071 6.810 4.765 1.00 97.69 183 THR A N 1
ATOM 1428 C CA . THR A 1 183 ? -8.531 5.627 4.031 1.00 97.69 183 THR A CA 1
ATOM 1429 C C . THR A 1 183 ? -8.223 4.351 4.805 1.00 97.69 183 THR A C 1
ATOM 1431 O O . THR A 1 183 ? -9.135 3.562 5.026 1.00 97.69 183 THR A O 1
ATOM 1434 N N . LEU A 1 184 ? -7.002 4.194 5.334 1.00 97.06 184 LEU A N 1
ATOM 1435 C CA . LEU A 1 184 ? -6.639 3.066 6.204 1.00 97.06 184 LEU A CA 1
ATOM 1436 C C . LEU A 1 184 ? -7.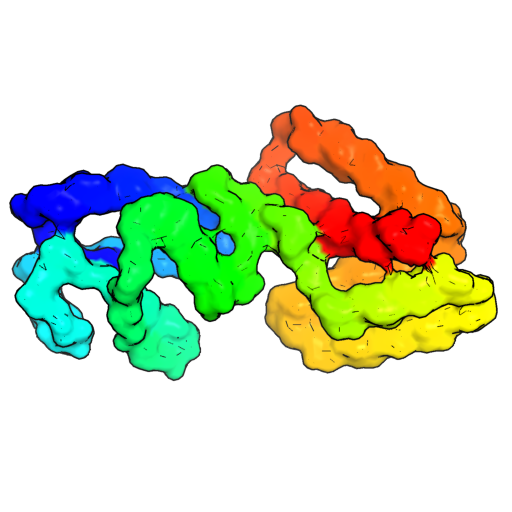576 2.963 7.407 1.00 97.06 184 LEU A C 1
ATOM 1438 O O . LEU A 1 184 ? -8.122 1.899 7.697 1.00 97.06 184 LEU A O 1
ATOM 1442 N N . LYS A 1 185 ? -7.800 4.087 8.096 1.00 97.62 185 LYS A N 1
ATOM 1443 C CA . LYS A 1 185 ? -8.700 4.119 9.249 1.00 97.62 185 LYS A CA 1
ATOM 1444 C C . LYS A 1 185 ? -10.131 3.753 8.856 1.00 97.62 185 LYS A C 1
ATOM 1446 O O . LYS A 1 185 ? -10.761 2.969 9.557 1.00 97.62 185 LYS A O 1
ATOM 1451 N N . LYS A 1 186 ? -10.636 4.299 7.747 1.00 97.75 186 LYS A N 1
ATOM 1452 C CA . LYS A 1 186 ? -11.983 4.025 7.236 1.00 97.75 186 LYS A CA 1
ATOM 1453 C C . LYS A 1 186 ? -12.155 2.541 6.895 1.00 97.75 186 LYS A C 1
ATOM 1455 O O . LYS A 1 186 ? -13.114 1.932 7.357 1.00 97.75 186 LYS A O 1
ATOM 1460 N N . ASN A 1 187 ? -11.212 1.954 6.157 1.00 97.19 187 ASN A N 1
ATOM 1461 C CA . ASN A 1 187 ? -11.232 0.539 5.777 1.00 97.19 187 ASN A CA 1
ATOM 1462 C C . ASN A 1 187 ? -11.292 -0.377 7.003 1.00 97.19 187 ASN A C 1
ATOM 1464 O O . ASN A 1 187 ? -12.136 -1.267 7.072 1.00 97.19 187 ASN A O 1
ATOM 1468 N N . ILE A 1 188 ? -10.450 -0.113 8.006 1.00 96.31 188 ILE A N 1
ATOM 1469 C CA . ILE A 1 188 ? -10.440 -0.887 9.251 1.00 96.31 188 ILE A CA 1
ATOM 1470 C C . ILE A 1 188 ? -11.762 -0.711 10.004 1.00 96.31 188 ILE A C 1
ATOM 1472 O O . ILE A 1 188 ? -12.338 -1.694 10.456 1.00 96.31 188 ILE A O 1
ATOM 1476 N N . LEU A 1 189 ? -12.300 0.507 10.098 1.00 96.69 189 LEU A N 1
ATOM 1477 C CA . LEU A 1 189 ? -13.581 0.752 10.770 1.00 96.69 189 LEU A CA 1
ATOM 1478 C C . LEU A 1 189 ? -14.762 0.050 10.092 1.00 96.69 189 LEU A C 1
ATOM 1480 O O . LEU A 1 189 ? -15.682 -0.365 10.795 1.00 96.69 189 LEU A O 1
ATOM 1484 N N . TYR A 1 190 ? -14.747 -0.145 8.769 1.00 95.44 190 TYR A N 1
ATOM 1485 C CA . TYR A 1 190 ? -15.789 -0.943 8.114 1.00 95.44 190 TYR A CA 1
ATOM 1486 C C . TYR A 1 190 ? -15.833 -2.382 8.631 1.00 95.44 190 TYR A C 1
ATOM 1488 O O . TYR A 1 190 ? -16.911 -2.967 8.643 1.00 95.44 190 TYR A O 1
ATOM 1496 N N . THR A 1 191 ? -14.722 -2.949 9.112 1.00 93.31 191 THR A N 1
ATOM 1497 C CA . THR A 1 191 ? -14.733 -4.295 9.718 1.00 93.31 191 THR A CA 1
ATOM 1498 C C . THR A 1 191 ? -15.535 -4.333 11.027 1.00 93.31 191 THR A C 1
ATOM 1500 O O . THR A 1 191 ? -16.213 -5.323 11.303 1.00 93.31 191 THR A O 1
ATOM 1503 N N . PHE A 1 192 ? -15.545 -3.219 11.770 1.00 93.75 192 PHE A N 1
ATOM 1504 C CA . PHE A 1 192 ? -16.352 -3.025 12.977 1.00 93.75 192 PHE A CA 1
ATOM 1505 C C . PHE A 1 192 ? -17.817 -2.690 12.661 1.00 93.75 192 PHE A C 1
ATOM 1507 O O . PHE A 1 192 ? -18.703 -3.076 13.410 1.00 93.75 192 PHE A O 1
ATOM 1514 N N . ALA A 1 193 ? -18.091 -1.980 11.563 1.00 89.75 193 ALA A N 1
ATOM 1515 C CA . ALA A 1 193 ? -19.449 -1.557 11.210 1.00 89.75 193 ALA A CA 1
ATOM 1516 C C . ALA A 1 193 ? -20.240 -2.593 10.388 1.00 89.75 193 ALA A C 1
ATOM 1518 O O . ALA A 1 193 ? -21.461 -2.621 10.469 1.00 89.75 193 ALA A O 1
ATOM 1519 N N . SER A 1 194 ? -19.566 -3.426 9.587 1.00 73.88 194 SER A N 1
ATOM 1520 C CA . SER A 1 194 ? -20.212 -4.392 8.670 1.00 73.88 194 SER A CA 1
ATOM 1521 C C . SER A 1 194 ? -20.566 -5.725 9.337 1.00 73.88 194 SER A C 1
ATOM 1523 O O . SER A 1 194 ? -21.095 -6.623 8.688 1.00 73.88 194 SER A O 1
ATOM 1525 N N . SER A 1 195 ? -20.210 -5.876 10.611 1.00 56.06 195 SER A N 1
ATOM 1526 C CA . SER A 1 195 ? -20.395 -7.097 11.399 1.00 56.06 195 SER A CA 1
ATOM 1527 C C . SER A 1 195 ? -21.528 -6.958 12.436 1.00 56.06 195 SER A C 1
ATOM 1529 O O . SER A 1 195 ? -21.714 -7.871 13.245 1.00 56.06 195 SER A O 1
ATOM 1531 N N . SER A 1 196 ? -22.249 -5.825 12.409 1.00 38.78 196 SER A N 1
ATOM 1532 C CA . SER A 1 196 ? -23.439 -5.503 13.214 1.00 38.78 196 SER A CA 1
ATOM 1533 C C . SER A 1 196 ? -24.736 -5.742 12.450 1.00 38.78 196 SER A C 1
ATOM 1535 O O . SER A 1 196 ? -24.748 -5.507 11.222 1.00 38.78 196 SER A O 1
#

Sequence (196 aa):
EFYAPWCGHCKSLAPTYEKVATAFKLEEGVVIANLDADKYKDLAEKYGVSGFPTLKFFPKNKEGEEYGGGRDLEDFVDFINEKSGTSRDGKGQLTSKAGVLANLNDLVKEFVKAGDDEKKTIFSKIEEEVGKLEGSAARYGKIYLKAAENSLKKGADYAKNEIQRLERILEKSVNPTKADEFTLKKNILYTFASSS